Protein AF-A0A4V6Q2M0-F1 (afdb_monomer)

Structure (mmCIF, N/CA/C/O backbone):
data_AF-A0A4V6Q2M0-F1
#
_entry.id   AF-A0A4V6Q2M0-F1
#
loop_
_atom_site.group_PDB
_atom_site.id
_atom_site.type_symbol
_atom_site.label_atom_id
_atom_site.label_alt_id
_atom_site.label_comp_id
_atom_site.label_asym_id
_atom_site.label_entity_id
_atom_site.label_seq_id
_atom_site.pdbx_PDB_ins_code
_atom_site.Cartn_x
_atom_site.Cartn_y
_atom_site.Cartn_z
_atom_site.occupancy
_atom_site.B_iso_or_equiv
_atom_site.auth_seq_id
_atom_site.auth_comp_id
_atom_site.auth_asym_id
_atom_site.auth_atom_id
_atom_site.pdbx_PDB_model_num
ATOM 1 N N . MET A 1 1 ? 9.996 -5.279 21.452 1.00 54.59 1 MET A N 1
ATOM 2 C CA . MET A 1 1 ? 10.576 -6.097 20.364 1.00 54.59 1 MET A CA 1
ATOM 3 C C . MET A 1 1 ? 11.706 -6.939 20.946 1.00 54.59 1 MET A C 1
ATOM 5 O O . MET A 1 1 ? 12.521 -6.388 21.673 1.00 54.59 1 MET A O 1
ATOM 9 N N . THR A 1 2 ? 11.733 -8.253 20.722 1.00 61.12 2 THR A N 1
ATOM 10 C CA . THR A 1 2 ? 12.727 -9.162 21.331 1.00 61.12 2 THR A CA 1
ATOM 11 C C . THR A 1 2 ? 13.930 -9.328 20.394 1.00 61.12 2 THR A C 1
ATOM 13 O O . THR A 1 2 ? 13.763 -9.306 19.179 1.00 61.12 2 THR A O 1
ATOM 16 N N . VAL A 1 3 ? 15.143 -9.559 20.910 1.00 60.31 3 VAL A N 1
ATOM 17 C CA . VAL A 1 3 ? 16.360 -9.766 20.081 1.00 60.31 3 VAL A CA 1
ATOM 18 C C . VAL A 1 3 ? 16.161 -10.862 19.019 1.00 60.31 3 VAL A C 1
ATOM 20 O O . VAL A 1 3 ? 16.603 -10.730 17.878 1.00 60.31 3 VAL A O 1
ATOM 23 N N . HIS A 1 4 ? 15.394 -11.904 19.352 1.00 59.16 4 HIS A N 1
ATOM 24 C CA . HIS A 1 4 ? 15.029 -12.971 18.418 1.00 59.16 4 HIS A CA 1
ATOM 25 C C . HIS A 1 4 ? 14.172 -12.510 17.226 1.00 59.16 4 HIS A C 1
ATOM 27 O O . HIS A 1 4 ? 14.324 -13.061 16.135 1.00 59.16 4 HIS A O 1
ATOM 33 N N . SER A 1 5 ? 13.293 -11.512 17.387 1.00 69.94 5 SER A N 1
ATOM 34 C CA . SER A 1 5 ? 12.462 -11.021 16.277 1.00 69.94 5 SER A CA 1
ATOM 35 C C . SER A 1 5 ? 13.259 -10.133 15.317 1.00 69.94 5 SER A C 1
ATOM 37 O O . SER A 1 5 ? 13.035 -10.189 14.112 1.00 69.94 5 SER A O 1
ATOM 39 N N . LEU A 1 6 ? 14.237 -9.375 15.826 1.00 71.75 6 LEU A N 1
ATOM 40 C CA . LEU A 1 6 ? 15.161 -8.564 15.019 1.00 71.75 6 LEU A CA 1
ATOM 41 C C . LEU A 1 6 ? 16.082 -9.427 14.146 1.00 71.75 6 LEU A C 1
ATOM 43 O O . LEU A 1 6 ? 16.222 -9.176 12.948 1.00 71.75 6 LEU A O 1
ATOM 47 N N . ALA A 1 7 ? 16.661 -10.484 14.725 1.00 77.19 7 ALA A N 1
ATOM 48 C CA . ALA A 1 7 ? 17.525 -11.408 13.991 1.00 77.19 7 ALA A CA 1
ATOM 49 C C . ALA A 1 7 ? 16.770 -12.100 12.844 1.00 77.19 7 ALA A C 1
ATOM 51 O O . ALA A 1 7 ? 17.276 -12.181 11.725 1.00 77.19 7 ALA A O 1
ATOM 52 N N . ARG A 1 8 ? 15.523 -12.525 13.095 1.00 79.50 8 ARG A N 1
ATOM 53 C CA . ARG A 1 8 ? 14.664 -13.155 12.081 1.00 79.50 8 ARG A CA 1
ATOM 54 C C . ARG A 1 8 ? 14.339 -12.205 10.924 1.00 79.50 8 ARG A C 1
ATOM 56 O O . ARG A 1 8 ? 14.417 -12.607 9.764 1.00 79.50 8 ARG A O 1
ATOM 63 N N . ARG A 1 9 ? 14.012 -10.945 11.224 1.00 80.56 9 ARG A N 1
ATOM 64 C CA . ARG A 1 9 ? 13.734 -9.924 10.200 1.00 80.56 9 ARG A CA 1
ATOM 65 C C . ARG A 1 9 ? 14.967 -9.616 9.349 1.00 80.56 9 ARG A C 1
ATOM 67 O O . ARG A 1 9 ? 14.885 -9.651 8.126 1.00 80.56 9 ARG A O 1
ATOM 74 N N . SER A 1 10 ? 16.128 -9.437 9.978 1.00 83.38 10 SER A N 1
ATOM 75 C CA . SER A 1 10 ? 17.400 -9.231 9.265 1.00 83.38 10 SER A CA 1
ATOM 76 C C . SER A 1 10 ? 17.770 -10.422 8.368 1.00 83.38 10 SER A C 1
ATOM 78 O O . SER A 1 10 ? 18.192 -10.239 7.229 1.00 83.38 10 SER A O 1
ATOM 80 N N . GLN A 1 11 ? 17.570 -11.653 8.850 1.00 86.88 11 GLN A N 1
ATOM 81 C CA . GLN A 1 11 ? 17.802 -12.860 8.053 1.00 86.88 11 GLN A CA 1
ATOM 82 C C . GLN A 1 11 ? 16.859 -12.942 6.846 1.00 86.88 11 GLN A C 1
ATOM 84 O O . GLN A 1 11 ? 17.284 -13.364 5.774 1.00 86.88 11 GLN A O 1
ATOM 89 N N . THR A 1 12 ? 15.602 -12.522 7.009 1.00 86.88 12 THR A N 1
ATOM 90 C CA . THR A 1 12 ? 14.616 -12.481 5.920 1.00 86.88 12 THR A CA 1
ATOM 91 C C . THR A 1 12 ? 15.070 -11.524 4.822 1.00 86.88 12 THR A C 1
ATOM 93 O O . THR A 1 12 ? 15.145 -11.930 3.670 1.00 86.88 12 THR A O 1
ATOM 96 N N . VAL A 1 13 ? 15.491 -10.305 5.177 1.00 86.81 13 VAL A N 1
ATOM 97 C CA . VAL A 1 13 ? 16.035 -9.328 4.216 1.00 86.81 13 VAL A CA 1
ATOM 98 C C . VAL A 1 13 ? 17.180 -9.923 3.389 1.00 86.81 13 VAL A C 1
ATOM 100 O O . VAL A 1 13 ? 17.148 -9.871 2.163 1.00 86.81 13 VAL A O 1
ATOM 103 N N . LEU A 1 14 ? 18.158 -10.558 4.043 1.00 88.50 14 LEU A N 1
ATOM 104 C CA . LEU A 1 14 ? 19.299 -11.175 3.355 1.00 88.50 14 LEU A CA 1
ATOM 105 C C . LEU A 1 14 ? 18.894 -12.358 2.467 1.00 88.50 14 LEU A C 1
ATOM 107 O O . LEU A 1 14 ? 19.422 -12.508 1.368 1.00 88.50 14 LEU A O 1
ATOM 111 N N . ARG A 1 15 ? 17.962 -13.195 2.937 1.00 92.38 15 ARG A N 1
ATOM 112 C CA . ARG A 1 15 ? 17.460 -14.360 2.195 1.00 92.38 15 ARG A CA 1
ATOM 113 C C . ARG A 1 15 ? 16.783 -13.946 0.893 1.00 92.38 15 ARG A C 1
ATOM 115 O O . ARG A 1 15 ? 16.928 -14.645 -0.105 1.00 92.38 15 ARG A O 1
ATOM 122 N N . GLU A 1 16 ? 16.058 -12.832 0.907 1.00 92.69 16 GLU A N 1
ATOM 123 C CA . GLU A 1 16 ? 15.295 -12.377 -0.253 1.00 92.69 16 GLU A CA 1
ATOM 124 C C . GLU A 1 16 ? 16.114 -11.540 -1.243 1.00 92.69 16 GLU A C 1
ATOM 126 O O . GLU A 1 16 ? 15.636 -11.313 -2.349 1.00 92.69 16 GLU A O 1
ATOM 131 N N . LEU A 1 17 ? 17.355 -11.136 -0.926 1.00 89.75 17 LEU A N 1
ATOM 132 C CA . LEU A 1 17 ? 18.209 -10.324 -1.816 1.00 89.75 17 LEU A CA 1
ATOM 133 C C . LEU A 1 17 ? 18.253 -10.778 -3.292 1.00 89.75 17 LEU A C 1
ATOM 135 O O . LEU A 1 17 ? 18.260 -9.902 -4.159 1.00 89.75 17 LEU A O 1
ATOM 139 N N . PRO A 1 18 ? 18.233 -12.085 -3.634 1.00 93.50 18 PRO A N 1
ATOM 140 C CA . PRO A 1 18 ? 18.176 -12.528 -5.029 1.00 93.50 18 PRO A CA 1
ATOM 141 C C . PRO A 1 18 ? 16.964 -12.021 -5.827 1.00 93.50 18 PRO A C 1
ATOM 143 O O . PRO A 1 18 ? 17.014 -12.025 -7.054 1.00 93.50 18 PRO A O 1
ATOM 146 N N . TYR A 1 19 ? 15.889 -11.584 -5.161 1.00 91.25 19 TYR A N 1
ATOM 147 C CA . TYR A 1 19 ? 14.701 -11.024 -5.805 1.00 91.25 19 TYR A CA 1
ATOM 148 C C . TYR A 1 19 ? 14.794 -9.517 -6.066 1.00 91.25 19 TYR A C 1
ATOM 150 O O . TYR A 1 19 ? 13.985 -8.979 -6.818 1.00 91.25 19 TYR A O 1
ATOM 158 N N . PHE A 1 20 ? 15.780 -8.826 -5.489 1.00 88.25 20 PHE A N 1
ATOM 159 C CA . PHE A 1 20 ? 15.946 -7.379 -5.639 1.00 88.25 20 PHE A CA 1
ATOM 160 C C . PHE A 1 20 ? 16.026 -6.903 -7.107 1.00 88.25 20 PHE A C 1
ATOM 162 O O . PHE A 1 20 ? 15.389 -5.904 -7.438 1.00 88.25 20 PHE A O 1
ATOM 169 N N . PRO A 1 21 ? 16.704 -7.609 -8.038 1.00 87.81 21 PRO A N 1
ATOM 170 C CA . PRO A 1 21 ? 16.714 -7.211 -9.449 1.00 87.81 21 PRO A CA 1
ATOM 171 C C . PRO A 1 21 ? 15.331 -7.219 -10.120 1.00 87.81 21 PRO A C 1
ATOM 173 O O . PRO A 1 21 ? 15.148 -6.572 -11.148 1.00 87.81 21 PRO A O 1
ATOM 176 N N . TYR A 1 22 ? 14.349 -7.929 -9.557 1.00 89.81 22 TYR A N 1
ATOM 177 C CA . TYR A 1 22 ? 13.010 -8.050 -10.129 1.00 89.81 22 TYR A CA 1
ATOM 178 C C . TYR A 1 22 ? 12.071 -6.887 -9.789 1.00 89.81 22 TYR A C 1
ATOM 180 O O . TYR A 1 22 ? 10.931 -6.905 -10.237 1.00 89.81 22 TYR A O 1
ATOM 188 N N . LEU A 1 23 ? 12.512 -5.868 -9.041 1.00 87.50 23 LEU A N 1
ATOM 189 C CA . LEU A 1 23 ? 11.665 -4.729 -8.645 1.00 87.50 23 LEU A CA 1
ATOM 190 C C . LEU A 1 23 ? 11.064 -3.956 -9.835 1.00 87.50 23 LEU A C 1
ATOM 192 O O . LEU A 1 23 ? 9.951 -3.443 -9.741 1.00 87.50 23 LEU A O 1
ATOM 196 N N . ILE A 1 24 ? 11.780 -3.887 -10.957 1.00 85.44 24 ILE A N 1
ATOM 197 C CA . ILE A 1 24 ? 11.374 -3.138 -12.162 1.00 85.44 24 ILE A CA 1
ATOM 198 C C . ILE A 1 24 ? 11.232 -4.035 -13.399 1.00 85.44 24 ILE A C 1
ATOM 200 O O . ILE A 1 24 ? 11.229 -3.550 -14.528 1.00 85.44 24 ILE A O 1
ATOM 204 N N . ILE A 1 25 ? 11.184 -5.354 -13.196 1.00 88.25 25 ILE A N 1
ATOM 205 C CA . ILE A 1 25 ? 11.109 -6.340 -14.274 1.00 88.25 25 ILE A CA 1
ATOM 206 C C . ILE A 1 25 ? 9.787 -7.106 -14.143 1.00 88.25 25 ILE A C 1
ATOM 208 O O . ILE A 1 25 ? 9.507 -7.611 -13.056 1.00 88.25 25 ILE A O 1
ATOM 212 N N . PRO A 1 26 ? 9.020 -7.295 -15.232 1.00 92.56 26 PRO A N 1
ATOM 213 C CA . PRO A 1 26 ? 9.216 -6.694 -16.555 1.00 92.56 26 PRO A CA 1
ATOM 214 C C . PRO A 1 26 ? 8.889 -5.191 -16.545 1.00 92.56 26 PRO A C 1
ATOM 216 O O . PRO A 1 26 ? 7.970 -4.788 -15.852 1.00 92.56 26 PRO A O 1
ATOM 219 N N . PRO A 1 27 ? 9.556 -4.354 -17.354 1.00 86.50 27 PRO A N 1
ATOM 220 C CA . PRO A 1 27 ? 9.383 -2.901 -17.280 1.00 86.50 27 PRO A CA 1
ATOM 221 C C . PRO A 1 27 ? 7.969 -2.419 -17.639 1.00 86.50 27 PRO A C 1
ATOM 223 O O . PRO A 1 27 ? 7.594 -1.318 -17.256 1.00 86.50 27 PRO A O 1
ATOM 226 N N . ASN A 1 28 ? 7.182 -3.212 -18.379 1.00 90.38 28 ASN A N 1
ATOM 227 C CA . ASN A 1 28 ? 5.768 -2.937 -18.659 1.00 90.38 28 ASN A CA 1
ATOM 228 C C . ASN A 1 28 ? 5.497 -1.480 -19.088 1.00 90.38 28 ASN A C 1
ATOM 230 O O . ASN A 1 28 ? 4.574 -0.837 -18.601 1.00 90.38 28 ASN A O 1
ATOM 234 N N . VAL A 1 29 ? 6.309 -0.928 -19.992 1.00 88.69 29 VAL A N 1
ATOM 235 C CA . VAL A 1 29 ? 6.202 0.485 -20.411 1.00 88.69 29 VAL A CA 1
ATOM 236 C C . VAL A 1 29 ? 4.895 0.795 -21.146 1.00 88.69 29 VAL A C 1
ATOM 238 O O . VAL A 1 29 ? 4.407 1.920 -21.075 1.00 88.69 29 VAL A O 1
ATOM 241 N N . ASP A 1 30 ? 4.317 -0.210 -21.806 1.00 89.06 30 ASP A N 1
ATOM 242 C CA . ASP A 1 30 ? 3.127 -0.067 -22.650 1.00 89.06 30 ASP A CA 1
ATOM 243 C C . ASP A 1 30 ? 1.810 -0.304 -21.896 1.00 89.06 30 ASP A C 1
ATOM 245 O O . ASP A 1 30 ? 0.734 -0.156 -22.479 1.00 89.06 30 ASP A O 1
ATOM 249 N N . VAL A 1 31 ? 1.856 -0.687 -20.611 1.00 89.44 31 VAL A N 1
ATOM 250 C CA . VAL A 1 31 ? 0.614 -0.873 -19.847 1.00 89.44 31 VAL A CA 1
ATOM 251 C C . VAL A 1 31 ? 0.010 0.483 -19.457 1.00 89.44 31 VAL A C 1
ATOM 253 O O . VAL A 1 31 ? 0.750 1.444 -19.211 1.00 89.44 31 VAL A O 1
ATOM 256 N N . PRO A 1 32 ? -1.331 0.586 -19.370 1.00 89.94 32 PRO A N 1
ATOM 257 C CA . PRO A 1 32 ? -1.992 1.824 -18.976 1.00 89.94 32 PRO A CA 1
ATOM 258 C C . PRO A 1 32 ? -1.459 2.370 -17.647 1.00 89.94 32 PRO A C 1
ATOM 260 O O . PRO A 1 32 ? -1.309 1.622 -16.681 1.00 89.94 32 PRO A O 1
ATOM 263 N N . TRP A 1 33 ? -1.181 3.675 -17.604 1.00 91.00 33 TRP A N 1
ATOM 264 C CA . TRP A 1 33 ? -0.643 4.383 -16.434 1.00 91.00 33 TRP A CA 1
ATOM 265 C C . TRP A 1 33 ? 0.702 3.865 -15.897 1.00 91.00 33 TRP A C 1
ATOM 267 O O . TRP A 1 33 ? 1.085 4.243 -14.793 1.00 91.00 33 TRP A O 1
ATOM 277 N N . SER A 1 34 ? 1.443 3.043 -16.647 1.00 92.38 34 SER A N 1
ATOM 278 C CA . SER A 1 34 ? 2.787 2.594 -16.262 1.00 92.38 34 SER A CA 1
ATOM 279 C C . SER A 1 34 ? 3.691 3.752 -15.831 1.00 92.38 34 SER A C 1
ATOM 281 O O . SER A 1 34 ? 3.875 4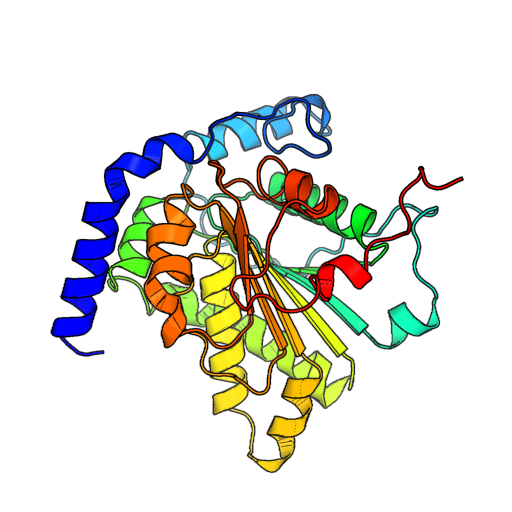.713 -16.582 1.00 92.38 34 SER A O 1
ATOM 283 N N . GLU A 1 35 ? 4.320 3.627 -14.662 1.00 90.06 35 GLU A N 1
ATOM 284 C CA . GLU A 1 35 ? 5.315 4.585 -14.165 1.00 90.06 35 GLU A CA 1
ATOM 285 C C . GLU A 1 35 ? 6.598 4.609 -15.016 1.00 90.06 35 GLU A C 1
ATOM 287 O O . GLU A 1 35 ? 7.408 5.525 -14.919 1.00 90.06 35 GLU A O 1
ATOM 292 N N . LEU A 1 36 ? 6.797 3.609 -15.878 1.00 88.69 36 LEU A N 1
ATOM 293 C CA . LEU A 1 36 ? 7.909 3.563 -16.831 1.00 88.69 36 LEU A CA 1
ATOM 294 C C . LEU A 1 36 ? 7.481 4.000 -18.243 1.00 88.69 36 LEU A C 1
ATOM 296 O O . LEU A 1 36 ? 8.317 4.151 -19.135 1.00 88.69 36 LEU A O 1
ATOM 300 N N . GLY A 1 37 ? 6.182 4.229 -18.454 1.00 88.25 37 GLY A N 1
ATOM 301 C CA . GLY A 1 37 ? 5.617 4.672 -19.721 1.00 88.25 37 GLY A CA 1
ATOM 302 C C . GLY A 1 37 ? 5.766 6.178 -19.905 1.00 88.25 37 GLY A C 1
ATOM 303 O O . GLY A 1 37 ? 5.024 6.963 -19.321 1.00 88.25 37 GLY A O 1
ATOM 304 N N . TYR A 1 38 ? 6.683 6.597 -20.779 1.00 85.94 38 TYR A N 1
ATOM 305 C CA . TYR A 1 38 ? 6.936 8.014 -21.077 1.00 85.94 38 TYR A CA 1
ATOM 306 C C . TYR A 1 38 ? 5.661 8.807 -21.424 1.00 85.94 38 TYR A C 1
ATOM 308 O O . TYR A 1 38 ? 5.504 9.950 -21.001 1.00 85.94 38 TYR A O 1
ATOM 316 N N . GLY A 1 39 ? 4.734 8.188 -22.165 1.00 86.81 39 GLY A N 1
ATOM 317 C CA . GLY A 1 39 ? 3.478 8.813 -22.595 1.00 86.81 39 GLY A CA 1
ATOM 318 C C . GLY A 1 39 ? 2.479 9.105 -21.470 1.00 86.81 39 GLY A C 1
ATOM 319 O O . GLY A 1 39 ? 1.503 9.809 -21.712 1.00 86.81 39 GLY A O 1
ATOM 320 N N . ASN A 1 40 ? 2.718 8.603 -20.256 1.00 88.81 40 ASN A N 1
ATOM 321 C CA . ASN A 1 40 ? 1.844 8.820 -19.101 1.00 88.81 40 ASN A CA 1
ATOM 322 C C . ASN A 1 40 ? 2.163 10.116 -18.335 1.00 88.81 40 ASN A C 1
ATOM 324 O O . ASN A 1 40 ? 1.439 10.484 -17.413 1.00 88.81 40 ASN A O 1
ATOM 328 N N . TYR A 1 41 ? 3.229 10.823 -18.717 1.00 86.75 41 TYR A N 1
ATOM 329 C CA . TYR A 1 41 ? 3.661 12.072 -18.092 1.00 86.75 41 TYR A CA 1
ATOM 330 C C . TYR A 1 41 ? 3.325 13.280 -18.965 1.00 86.75 41 TYR A C 1
ATOM 332 O O . TYR A 1 41 ? 3.327 13.195 -20.194 1.00 86.75 41 TYR A O 1
ATOM 340 N N . LYS A 1 42 ? 3.082 14.444 -18.347 1.00 84.88 42 LYS A N 1
ATOM 341 C CA . LYS A 1 42 ? 2.727 15.659 -19.103 1.00 84.88 42 LYS A CA 1
ATOM 342 C C . LYS A 1 42 ? 3.927 16.236 -19.839 1.00 84.88 42 LYS A C 1
ATOM 344 O O . LYS A 1 42 ? 3.766 16.883 -20.871 1.00 84.88 42 LYS A O 1
ATOM 349 N N . THR A 1 43 ? 5.129 16.045 -19.294 1.00 86.19 43 THR A N 1
ATOM 350 C CA . THR A 1 43 ? 6.366 16.587 -19.862 1.00 86.19 43 THR A CA 1
ATOM 351 C C . THR A 1 43 ? 7.501 15.566 -19.863 1.00 86.19 43 THR A C 1
ATOM 353 O O . THR A 1 43 ? 7.580 14.686 -19.008 1.00 86.19 43 THR A O 1
ATOM 356 N N . THR A 1 44 ? 8.456 15.741 -20.782 1.00 82.50 44 THR A N 1
ATOM 357 C CA . THR A 1 44 ? 9.698 14.948 -20.836 1.00 82.50 44 THR A CA 1
ATOM 358 C C . THR A 1 44 ? 10.481 15.012 -19.528 1.00 82.50 44 THR A C 1
ATOM 360 O O . THR A 1 44 ? 11.098 14.032 -19.121 1.00 82.50 44 THR A O 1
ATOM 363 N N . ARG A 1 45 ? 10.458 16.173 -18.861 1.00 82.88 45 ARG A N 1
ATOM 364 C CA . ARG A 1 45 ? 11.143 16.386 -17.585 1.00 82.88 45 ARG A CA 1
ATOM 365 C C . ARG A 1 45 ? 10.521 15.535 -16.484 1.00 82.88 45 ARG A C 1
ATOM 367 O O . ARG A 1 45 ? 11.258 14.877 -15.768 1.00 82.88 45 ARG A O 1
ATOM 374 N N . GLU A 1 46 ? 9.194 15.525 -16.387 1.00 81.38 46 GLU A N 1
ATOM 375 C CA . GLU A 1 46 ? 8.461 14.681 -15.437 1.00 81.38 46 GLU A CA 1
ATOM 376 C C . GLU A 1 46 ? 8.777 13.194 -15.636 1.00 81.38 46 GLU A C 1
ATOM 378 O O . GLU A 1 46 ? 9.104 12.514 -14.666 1.00 81.38 46 GLU A O 1
ATOM 383 N N . ALA A 1 47 ? 8.768 12.719 -16.886 1.00 79.88 47 ALA A N 1
ATOM 384 C CA . ALA A 1 47 ? 9.113 11.336 -17.209 1.00 79.88 47 ALA A CA 1
ATOM 385 C C . ALA A 1 47 ? 10.566 10.994 -16.842 1.00 79.88 47 ALA A C 1
ATOM 387 O O . ALA A 1 47 ? 10.834 9.947 -16.257 1.00 79.88 47 ALA A O 1
ATOM 388 N N . LEU A 1 48 ? 11.514 11.886 -17.153 1.00 79.31 48 LEU A N 1
ATOM 389 C CA . LEU A 1 48 ? 12.922 11.677 -16.823 1.00 79.31 48 LEU A CA 1
ATOM 390 C C . LEU A 1 48 ? 13.150 11.680 -15.309 1.00 79.31 48 LEU A C 1
ATOM 392 O O . LEU A 1 48 ? 13.919 10.861 -14.814 1.00 79.31 48 LEU A O 1
ATOM 396 N N . THR A 1 49 ? 12.485 12.569 -14.570 1.00 75.94 49 THR A N 1
ATOM 397 C CA . THR A 1 49 ? 12.559 12.607 -13.107 1.00 75.94 49 THR A CA 1
ATOM 398 C C . THR A 1 49 ? 11.992 11.324 -12.499 1.00 75.94 49 THR A C 1
ATOM 400 O O . THR A 1 49 ? 12.667 10.714 -11.678 1.00 75.94 49 THR A O 1
ATOM 403 N N . ALA A 1 50 ? 10.824 10.858 -12.953 1.00 74.50 50 ALA A N 1
ATOM 404 C CA . ALA A 1 50 ? 10.240 9.597 -12.495 1.00 74.50 50 ALA A CA 1
ATOM 405 C C . ALA A 1 50 ? 11.149 8.387 -12.776 1.00 74.50 50 ALA A C 1
ATOM 407 O O . ALA A 1 50 ? 11.398 7.582 -11.882 1.00 74.50 50 ALA A O 1
ATOM 408 N N . LEU A 1 51 ? 11.711 8.294 -13.987 1.00 72.94 51 LEU A N 1
ATOM 409 C CA . LEU A 1 51 ? 12.650 7.229 -14.349 1.00 72.94 51 LEU A CA 1
ATOM 410 C C . LEU A 1 51 ? 13.937 7.291 -13.516 1.00 72.94 51 LEU A C 1
ATOM 412 O O . LEU A 1 51 ? 14.440 6.261 -13.071 1.00 72.94 51 LEU A O 1
ATOM 416 N N . THR A 1 52 ? 14.473 8.496 -13.311 1.00 69.81 52 THR A N 1
ATOM 417 C CA . THR A 1 52 ? 15.689 8.689 -12.515 1.00 69.81 52 THR A CA 1
ATOM 418 C C . THR A 1 52 ? 15.445 8.266 -11.077 1.00 69.81 52 THR A C 1
ATOM 420 O O . THR A 1 52 ? 16.253 7.519 -10.556 1.00 69.81 52 THR A O 1
ATOM 423 N N . GLU A 1 53 ? 14.331 8.649 -10.455 1.00 66.56 53 GLU A N 1
ATOM 424 C CA . GLU A 1 53 ? 14.015 8.252 -9.076 1.00 66.56 53 GLU A CA 1
ATOM 425 C C . GLU A 1 53 ? 13.703 6.758 -8.928 1.00 66.56 53 GLU A C 1
ATOM 427 O O . GLU A 1 53 ? 14.051 6.164 -7.908 1.00 66.56 53 GLU A O 1
ATOM 432 N N . ALA A 1 54 ? 13.110 6.130 -9.948 1.00 65.38 54 ALA A N 1
ATOM 433 C CA . ALA A 1 54 ? 12.885 4.686 -9.962 1.00 65.38 54 ALA A CA 1
ATOM 434 C C . ALA A 1 54 ? 14.200 3.881 -10.002 1.00 65.38 54 ALA A C 1
ATOM 436 O O . ALA A 1 54 ? 14.256 2.768 -9.481 1.00 65.38 54 ALA A O 1
ATOM 437 N N . LEU A 1 55 ? 15.254 4.429 -10.623 1.00 63.81 55 LEU A N 1
ATOM 438 C CA . LEU A 1 55 ? 16.555 3.768 -10.804 1.00 63.81 55 LEU A CA 1
ATOM 439 C C . LEU A 1 55 ? 17.623 4.215 -9.793 1.00 63.81 55 LEU A C 1
ATOM 441 O O . LEU A 1 55 ? 18.492 3.433 -9.415 1.00 63.81 55 LEU A O 1
ATOM 445 N N . LEU A 1 56 ? 17.583 5.482 -9.397 1.00 61.09 56 LEU A N 1
ATOM 446 C CA . LEU A 1 56 ? 18.551 6.189 -8.569 1.00 61.09 56 LEU A CA 1
ATOM 447 C C . LEU A 1 56 ? 17.772 7.078 -7.601 1.00 61.09 56 LEU A C 1
ATOM 449 O O . LEU A 1 56 ? 17.463 8.227 -7.923 1.00 61.09 56 LEU A O 1
ATOM 453 N N . PRO A 1 57 ? 17.436 6.568 -6.415 1.00 52.69 57 PRO A N 1
ATOM 454 C CA . PRO A 1 57 ? 16.675 7.358 -5.479 1.00 52.69 57 PRO A CA 1
ATOM 455 C C . PRO A 1 57 ? 17.491 8.555 -4.993 1.00 52.69 57 PRO A C 1
ATOM 457 O O . PRO A 1 57 ? 18.509 8.406 -4.316 1.00 52.69 57 PRO A O 1
ATOM 460 N N . VAL A 1 58 ? 17.054 9.750 -5.377 1.00 50.56 58 VAL A N 1
ATOM 461 C CA . VAL A 1 58 ? 17.682 11.007 -4.976 1.00 50.56 58 VAL A CA 1
ATOM 462 C C . VAL A 1 58 ? 17.022 11.501 -3.693 1.00 50.56 58 VAL A C 1
ATOM 464 O O . VAL A 1 58 ? 15.800 11.499 -3.560 1.00 50.56 58 VAL A O 1
ATOM 467 N N . TYR A 1 59 ? 17.853 11.936 -2.750 1.00 50.97 59 TYR A N 1
ATOM 468 C CA . TYR A 1 59 ? 17.433 12.535 -1.490 1.00 50.97 59 TYR A CA 1
ATOM 469 C C . TYR A 1 59 ? 16.581 13.793 -1.720 1.00 50.97 59 TYR A C 1
ATOM 471 O O . TYR A 1 59 ? 17.037 14.752 -2.350 1.00 50.97 59 TYR A O 1
ATOM 479 N N . HIS A 1 60 ? 15.379 13.816 -1.144 1.00 52.06 60 HIS A N 1
ATOM 480 C CA . HIS A 1 60 ? 14.536 15.003 -1.068 1.00 52.06 60 HIS A CA 1
ATOM 481 C C . HIS A 1 60 ? 14.113 15.232 0.388 1.00 52.06 60 HIS A C 1
ATOM 483 O O . HIS A 1 60 ? 13.328 14.443 0.909 1.00 52.06 60 HIS A O 1
ATOM 489 N N . PRO A 1 61 ? 14.604 16.298 1.051 1.00 44.47 61 PRO A N 1
ATOM 490 C CA . PRO A 1 61 ? 14.244 16.567 2.434 1.00 44.47 61 PRO A CA 1
ATOM 491 C C . PRO A 1 61 ? 12.745 16.848 2.560 1.00 44.47 61 PRO A C 1
ATOM 493 O O . PRO A 1 61 ? 12.143 17.499 1.702 1.00 44.47 61 PRO A O 1
ATOM 496 N N . PHE A 1 62 ? 12.170 16.389 3.671 1.00 41.66 62 PHE A N 1
ATOM 497 C CA . PHE A 1 62 ? 10.778 16.613 4.045 1.00 41.66 62 PHE A CA 1
ATOM 498 C C . PHE A 1 62 ? 10.382 18.094 3.922 1.00 41.66 62 PHE A C 1
ATOM 500 O O . PHE A 1 62 ? 10.899 18.952 4.642 1.00 41.66 62 PHE A O 1
ATOM 507 N N . ALA A 1 63 ? 9.413 18.384 3.055 1.00 45.66 63 ALA A N 1
ATOM 508 C CA . ALA A 1 63 ? 8.657 19.627 3.088 1.00 45.66 63 ALA A CA 1
ATOM 509 C C . ALA A 1 63 ? 7.232 19.280 3.542 1.00 45.66 63 ALA A C 1
ATOM 511 O O . ALA A 1 63 ? 6.566 18.504 2.854 1.00 45.66 63 ALA A O 1
ATOM 512 N N . PRO A 1 64 ? 6.744 19.799 4.684 1.00 42.91 64 PRO A N 1
ATOM 513 C CA . PRO A 1 64 ? 5.355 19.594 5.067 1.00 42.91 64 PRO A CA 1
ATOM 514 C C . PRO A 1 64 ? 4.467 20.127 3.946 1.00 42.91 64 PRO A C 1
ATOM 516 O O . PRO A 1 64 ? 4.515 21.316 3.632 1.00 42.91 64 PRO A O 1
ATOM 519 N N . VAL A 1 65 ? 3.675 19.250 3.329 1.00 48.62 65 VAL A N 1
ATOM 520 C CA . VAL A 1 65 ? 2.685 19.672 2.341 1.00 48.62 65 VAL A CA 1
ATOM 521 C C . VAL A 1 65 ? 1.500 20.234 3.132 1.00 48.62 65 VAL A C 1
ATOM 523 O O . VAL A 1 65 ? 0.838 19.476 3.842 1.00 48.62 65 VAL A O 1
ATOM 526 N N . PRO A 1 66 ? 1.218 21.549 3.074 1.00 52.53 66 PRO A N 1
ATOM 527 C CA . PRO A 1 66 ? 0.165 22.157 3.890 1.00 52.53 66 PRO A CA 1
ATOM 528 C C . PRO A 1 66 ? -1.241 21.659 3.518 1.00 52.53 66 PRO A C 1
ATOM 530 O O . PRO A 1 66 ? -2.179 21.824 4.300 1.00 52.53 66 PRO A O 1
ATOM 533 N N . HIS A 1 67 ? -1.399 21.039 2.342 1.00 66.25 67 HIS A N 1
ATOM 534 C CA . HIS A 1 67 ? -2.669 20.530 1.831 1.00 66.25 67 HIS A CA 1
ATOM 535 C C . HIS A 1 67 ? -2.499 19.139 1.218 1.00 66.25 67 HIS A C 1
ATOM 537 O O . HIS A 1 67 ? -1.597 18.922 0.418 1.00 66.25 67 HIS A O 1
ATOM 543 N N . ILE A 1 68 ? -3.400 18.218 1.562 1.00 77.62 68 ILE A N 1
ATOM 544 C CA . ILE A 1 68 ? -3.465 16.873 0.976 1.00 77.62 68 ILE A CA 1
ATOM 545 C C . ILE A 1 68 ? -3.946 17.005 -0.482 1.00 77.62 68 ILE A C 1
ATOM 547 O O . ILE A 1 68 ? -5.063 17.493 -0.686 1.00 77.62 68 ILE A O 1
ATOM 551 N N . PRO A 1 69 ? -3.153 16.603 -1.496 1.00 83.62 69 PRO A N 1
ATOM 552 C CA . PRO A 1 69 ? -3.591 16.642 -2.888 1.00 83.62 69 PRO A CA 1
ATOM 553 C C . PRO A 1 69 ? -4.799 15.735 -3.135 1.00 83.62 69 PRO A C 1
ATOM 555 O O . PRO A 1 69 ? -4.986 14.723 -2.466 1.00 83.62 69 PRO A O 1
ATOM 558 N N . ILE A 1 70 ? -5.616 16.073 -4.130 1.00 86.56 70 ILE A N 1
ATOM 559 C CA . ILE A 1 70 ? -6.813 15.306 -4.490 1.00 86.56 70 ILE A CA 1
ATOM 560 C C . ILE A 1 70 ? -6.820 15.083 -5.999 1.00 86.56 70 ILE A C 1
ATOM 562 O O . ILE A 1 70 ? -6.623 16.022 -6.772 1.00 86.56 70 ILE A O 1
ATOM 566 N N . VAL A 1 71 ? -7.095 13.849 -6.415 1.00 89.00 71 VAL A N 1
ATOM 567 C CA . VAL A 1 71 ? -7.332 13.484 -7.812 1.00 89.00 71 VAL A CA 1
ATOM 568 C C . VAL A 1 71 ? -8.798 13.118 -8.024 1.00 89.00 71 VAL A C 1
ATOM 570 O O . VAL A 1 71 ? -9.407 12.402 -7.228 1.00 89.00 71 VAL A O 1
ATOM 573 N N . MET A 1 72 ? -9.363 13.636 -9.115 1.00 89.06 72 MET A N 1
ATOM 574 C CA . MET A 1 72 ? -10.749 13.409 -9.518 1.00 89.06 72 MET A CA 1
ATOM 575 C C . MET A 1 72 ? -10.814 12.358 -10.633 1.00 89.06 72 MET A C 1
ATOM 577 O O . MET A 1 72 ? -9.943 12.357 -11.506 1.00 89.06 72 MET A O 1
ATOM 581 N N . PRO A 1 73 ? -11.850 11.503 -10.653 1.00 88.12 73 PRO A N 1
ATOM 582 C CA . PRO A 1 73 ? -12.064 10.575 -11.752 1.00 88.12 73 PRO A CA 1
ATOM 583 C C . PRO A 1 73 ? -12.506 11.326 -13.025 1.00 88.12 73 PRO A C 1
ATOM 585 O O . PRO A 1 73 ? -13.095 12.410 -12.926 1.00 88.12 73 PRO A O 1
ATOM 588 N N . PRO A 1 74 ? -12.281 10.753 -14.221 1.00 82.19 74 PRO A N 1
ATOM 589 C CA . PRO A 1 74 ? -12.903 11.217 -15.459 1.00 82.19 74 PRO A CA 1
ATOM 590 C C . PRO A 1 74 ? -14.427 11.330 -15.332 1.00 82.19 74 PRO A C 1
ATOM 592 O O . PRO A 1 74 ? -15.057 10.502 -14.681 1.00 82.19 74 PRO A O 1
ATOM 595 N N . ALA A 1 75 ? -15.040 12.308 -16.010 1.00 79.44 75 ALA A N 1
ATOM 596 C CA . ALA A 1 75 ? -16.488 12.555 -15.932 1.00 79.44 75 ALA A CA 1
ATOM 597 C C . ALA A 1 75 ? -17.352 11.335 -16.321 1.00 79.44 75 ALA A C 1
ATOM 599 O O . ALA A 1 75 ? -18.472 11.192 -15.836 1.00 79.44 75 ALA A O 1
ATOM 600 N N . SER A 1 76 ? -16.831 10.449 -17.170 1.00 74.69 76 SER A N 1
ATOM 601 C CA . SER A 1 76 ? -17.506 9.235 -17.638 1.00 74.69 76 SER A CA 1
ATOM 602 C C . SER A 1 76 ? -17.457 8.058 -16.657 1.00 74.69 76 SER A C 1
ATOM 604 O O . SER A 1 76 ? -18.269 7.151 -16.791 1.00 74.69 76 SER A O 1
ATOM 606 N N . SER A 1 77 ? -16.552 8.055 -15.673 1.00 75.31 77 SER A N 1
ATOM 607 C CA . SER A 1 77 ? -16.395 6.964 -14.694 1.00 75.31 77 SER A CA 1
ATOM 608 C C . SER A 1 77 ? -16.909 7.342 -13.301 1.00 75.31 77 SER A C 1
ATOM 610 O O . SER A 1 77 ? -16.603 6.707 -12.303 1.00 75.31 77 SER A O 1
ATOM 612 N N . VAL A 1 78 ? -17.715 8.395 -13.204 1.00 80.94 78 VAL A N 1
ATOM 613 C CA . VAL A 1 78 ? -18.152 8.993 -11.940 1.00 80.94 78 VAL A CA 1
ATOM 614 C C . VAL A 1 78 ? -19.137 8.077 -11.201 1.00 80.94 78 VAL A C 1
ATOM 616 O O . VAL A 1 78 ? -20.236 7.812 -11.679 1.00 80.94 78 VAL A O 1
ATOM 619 N N . ALA A 1 79 ? -18.788 7.663 -9.977 1.00 79.00 79 ALA A N 1
ATOM 620 C CA . ALA A 1 79 ? -19.691 6.908 -9.102 1.00 79.00 79 ALA A CA 1
ATOM 621 C C . ALA A 1 79 ? -21.022 7.647 -8.823 1.00 79.00 79 ALA A C 1
ATOM 623 O O . ALA A 1 79 ? -21.096 8.871 -8.970 1.00 79.00 79 ALA A O 1
ATOM 624 N N . PRO A 1 80 ? -22.075 6.975 -8.328 1.00 78.81 80 PRO A N 1
ATOM 625 C CA . PRO A 1 80 ? -23.274 7.671 -7.866 1.00 78.81 80 PRO A CA 1
ATOM 626 C C . PRO A 1 80 ? -22.961 8.667 -6.737 1.00 78.81 80 PRO A C 1
ATOM 628 O O . PRO A 1 80 ? -22.112 8.412 -5.876 1.00 78.81 80 PRO A O 1
ATOM 631 N N . GLU A 1 81 ? -23.669 9.800 -6.707 1.00 75.31 81 GLU A N 1
ATOM 632 C CA . GLU A 1 81 ? -23.424 10.879 -5.736 1.00 75.31 81 GLU A CA 1
ATOM 633 C C . GLU A 1 81 ? -23.617 10.433 -4.280 1.00 75.31 81 GLU A C 1
ATOM 635 O O . GLU A 1 81 ? -22.860 10.856 -3.408 1.00 75.31 81 GLU A O 1
ATOM 640 N N . ARG A 1 82 ? -24.581 9.541 -4.017 1.00 72.25 82 ARG A N 1
ATOM 641 C CA . ARG A 1 82 ? -24.823 8.998 -2.672 1.00 72.25 82 ARG A CA 1
ATOM 642 C C . ARG A 1 82 ? -23.579 8.300 -2.121 1.00 72.25 82 ARG A C 1
ATOM 644 O O . ARG A 1 82 ? -23.116 8.656 -1.044 1.00 72.25 82 ARG A O 1
ATOM 651 N N . THR A 1 83 ? -22.985 7.404 -2.909 1.00 73.88 83 THR A N 1
ATOM 652 C CA . THR A 1 83 ? -21.730 6.710 -2.575 1.00 73.88 83 THR A CA 1
ATOM 653 C C . THR A 1 83 ? -20.617 7.702 -2.252 1.00 73.88 83 THR A C 1
ATOM 655 O O . THR A 1 83 ? -20.006 7.601 -1.198 1.00 73.88 83 THR A O 1
ATOM 658 N N . ARG A 1 84 ? -20.423 8.744 -3.075 1.00 72.00 84 ARG A N 1
ATOM 659 C CA . ARG A 1 84 ? -19.420 9.799 -2.814 1.00 72.00 84 ARG A CA 1
ATOM 660 C C . ARG A 1 84 ? -19.605 10.534 -1.486 1.00 72.00 84 ARG A C 1
ATOM 662 O O . ARG A 1 84 ? -18.638 11.061 -0.944 1.00 72.00 84 ARG A O 1
ATOM 669 N N . ARG A 1 85 ? -20.839 10.662 -0.996 1.00 77.38 85 ARG A N 1
ATOM 670 C CA . ARG A 1 85 ? -21.117 11.367 0.263 1.00 77.38 85 ARG A CA 1
ATOM 671 C C . ARG A 1 85 ? -20.870 10.480 1.484 1.00 77.38 85 ARG A C 1
ATOM 673 O O . ARG A 1 85 ? -20.560 11.021 2.544 1.00 77.38 85 ARG A O 1
ATOM 680 N N . GLU A 1 86 ? -20.981 9.164 1.324 1.00 87.25 86 GLU A N 1
ATOM 681 C CA . GLU A 1 86 ? -20.925 8.172 2.406 1.00 87.25 86 GLU A CA 1
ATOM 682 C C . GLU A 1 86 ? -19.525 7.574 2.629 1.00 87.25 86 GLU A C 1
ATOM 684 O O . GLU A 1 86 ? -19.242 7.103 3.732 1.00 87.25 86 GLU A O 1
ATOM 689 N N . GLU A 1 87 ? -18.628 7.637 1.638 1.00 92.88 87 GLU A N 1
ATOM 690 C CA . GLU A 1 87 ? -17.260 7.111 1.748 1.00 92.88 87 GLU A CA 1
ATOM 691 C C . GLU A 1 87 ? -16.177 8.104 1.294 1.00 92.88 87 GLU A C 1
ATOM 693 O O . GLU A 1 87 ? -16.398 8.945 0.422 1.00 92.88 87 GLU A O 1
ATOM 698 N N . VAL A 1 88 ? -14.987 7.997 1.888 1.00 95.81 88 VAL A N 1
ATOM 699 C CA . VAL A 1 88 ? -13.795 8.791 1.557 1.00 95.81 88 VAL A CA 1
ATOM 700 C C . VAL A 1 88 ? -12.650 7.851 1.205 1.00 95.81 88 VAL A C 1
ATOM 702 O O . VAL A 1 88 ? -12.378 6.900 1.937 1.00 95.81 88 VAL A O 1
ATOM 705 N N . TRP A 1 89 ? -11.971 8.133 0.095 1.00 97.50 89 TRP A N 1
ATOM 706 C CA . TRP A 1 89 ? -10.881 7.307 -0.411 1.00 97.50 89 TRP A CA 1
ATOM 707 C C . TRP A 1 89 ? -9.538 8.017 -0.270 1.00 97.50 89 TRP A C 1
ATOM 709 O O . TRP A 1 89 ? -9.404 9.196 -0.614 1.00 97.50 89 TRP A O 1
ATOM 719 N N . PHE A 1 90 ? -8.541 7.272 0.191 1.00 97.44 90 PHE A N 1
ATOM 720 C CA . PHE A 1 90 ? -7.165 7.723 0.327 1.00 97.44 90 PHE A CA 1
ATOM 721 C C . PHE A 1 90 ? -6.214 6.789 -0.416 1.00 97.44 90 PHE A C 1
ATOM 723 O O . PHE A 1 90 ? -6.407 5.574 -0.411 1.00 97.44 90 PHE A O 1
ATOM 730 N N . PHE A 1 91 ? -5.161 7.355 -0.999 1.00 97.19 91 PHE A N 1
ATOM 731 C CA . PHE A 1 91 ? -4.013 6.603 -1.495 1.00 97.19 91 PHE A CA 1
ATOM 732 C C . PHE A 1 91 ? -2.736 7.069 -0.799 1.00 97.19 91 PHE A C 1
ATOM 734 O O . PHE A 1 91 ? -2.442 8.260 -0.795 1.00 97.19 91 PHE A O 1
ATOM 741 N N . LEU A 1 92 ? -1.991 6.128 -0.224 1.00 94.06 92 LEU A N 1
ATOM 742 C CA . LEU A 1 92 ? -0.733 6.347 0.480 1.00 94.06 92 LEU A CA 1
ATOM 743 C C . LEU A 1 92 ? 0.408 5.652 -0.274 1.00 94.06 92 LEU A C 1
ATOM 745 O O . LEU A 1 92 ? 0.466 4.422 -0.343 1.00 94.06 92 LEU A O 1
ATOM 749 N N . ASN A 1 93 ? 1.314 6.439 -0.851 1.00 89.31 93 ASN A N 1
ATOM 750 C CA . ASN A 1 93 ? 2.410 5.918 -1.669 1.00 89.31 93 ASN A CA 1
ATOM 751 C C . ASN A 1 93 ? 3.540 5.269 -0.857 1.00 89.31 93 ASN A C 1
ATOM 753 O O . ASN A 1 93 ? 3.695 5.484 0.348 1.00 89.31 93 ASN A O 1
ATOM 757 N N . GLY A 1 94 ? 4.376 4.518 -1.575 1.00 82.25 94 GLY A N 1
ATOM 758 C CA . GLY A 1 94 ? 5.666 4.030 -1.107 1.00 82.25 94 GLY A CA 1
ATOM 759 C C . GLY A 1 94 ? 6.773 5.082 -1.131 1.00 82.25 94 GLY A C 1
ATOM 760 O O . GLY A 1 94 ? 6.569 6.231 -1.524 1.00 82.25 94 GLY A O 1
ATOM 761 N N . ILE A 1 95 ? 7.971 4.662 -0.730 1.00 70.25 95 ILE A N 1
ATOM 762 C CA . ILE A 1 95 ? 9.191 5.466 -0.873 1.00 70.25 95 ILE A CA 1
ATOM 763 C C . ILE A 1 95 ? 9.549 5.711 -2.347 1.00 70.25 95 ILE A C 1
ATOM 765 O O . ILE A 1 95 ? 8.990 5.073 -3.238 1.00 70.25 95 ILE A O 1
ATOM 769 N N . CYS A 1 96 ? 10.470 6.645 -2.608 1.00 59.50 96 CYS A N 1
ATOM 770 C CA . CYS A 1 96 ? 10.960 6.981 -3.961 1.00 59.50 96 CYS A CA 1
ATOM 771 C C . CYS A 1 96 ? 9.880 7.456 -4.941 1.00 59.50 96 CYS A C 1
ATOM 773 O O . CYS A 1 96 ? 10.041 7.345 -6.152 1.00 59.50 96 CYS A O 1
ATOM 775 N N . THR A 1 97 ? 8.746 7.924 -4.428 1.00 65.12 97 THR A N 1
ATOM 776 C CA . THR A 1 97 ? 7.634 8.382 -5.255 1.00 65.12 97 THR A CA 1
ATOM 777 C C . THR A 1 97 ? 7.526 9.895 -5.106 1.00 65.12 97 THR A C 1
ATOM 779 O O . THR A 1 97 ? 7.019 10.390 -4.092 1.00 65.12 97 THR A O 1
ATOM 782 N N . ASN A 1 98 ? 8.009 10.649 -6.095 1.00 73.81 98 ASN A N 1
ATOM 783 C CA . ASN A 1 98 ? 7.704 12.076 -6.177 1.00 73.81 98 ASN A CA 1
ATOM 784 C C . ASN A 1 98 ? 6.206 12.330 -6.402 1.00 73.81 98 ASN A C 1
ATOM 786 O O . ASN A 1 98 ? 5.418 11.435 -6.718 1.00 73.81 98 ASN A O 1
ATOM 790 N N . GLU A 1 99 ? 5.814 13.595 -6.264 1.00 79.31 99 GLU A N 1
ATOM 791 C CA . GLU A 1 99 ? 4.433 14.035 -6.460 1.00 79.31 99 GLU A CA 1
ATOM 792 C C . GLU A 1 99 ? 3.886 13.652 -7.845 1.00 79.31 99 GLU A C 1
ATOM 794 O O . GLU A 1 99 ? 2.714 13.307 -7.973 1.00 79.31 99 GLU A O 1
ATOM 799 N N . THR A 1 100 ? 4.727 13.646 -8.882 1.00 83.44 100 THR A N 1
ATOM 800 C CA . THR A 1 100 ? 4.323 13.270 -10.241 1.00 83.44 100 THR A CA 1
ATOM 801 C C . THR A 1 100 ? 3.892 11.806 -10.315 1.00 83.44 100 THR A C 1
ATOM 803 O O . THR A 1 100 ? 2.810 11.518 -10.824 1.00 83.44 100 THR A O 1
ATOM 806 N N . VAL A 1 101 ? 4.698 10.884 -9.783 1.00 86.44 101 VAL A N 1
ATOM 807 C CA . VAL A 1 101 ? 4.370 9.451 -9.752 1.00 86.44 101 VAL A CA 1
ATOM 808 C C . VAL A 1 101 ? 3.191 9.189 -8.810 1.00 86.44 101 VAL A C 1
ATOM 810 O O . VAL A 1 101 ? 2.283 8.437 -9.154 1.00 86.44 101 VAL A O 1
ATOM 813 N N . LEU A 1 102 ? 3.131 9.875 -7.663 1.00 88.75 102 LEU A N 1
ATOM 814 C CA . LEU A 1 102 ? 1.983 9.812 -6.753 1.00 88.75 102 LEU A CA 1
ATOM 815 C C . LEU A 1 102 ? 0.685 10.216 -7.468 1.00 88.75 102 LEU A C 1
ATOM 817 O O . LEU A 1 102 ? -0.327 9.523 -7.347 1.00 88.75 102 LEU A O 1
ATOM 821 N N . ARG A 1 103 ? 0.705 11.324 -8.220 1.00 90.38 103 ARG A N 1
ATOM 822 C CA . ARG A 1 103 ? -0.448 11.783 -9.003 1.00 90.38 103 ARG A CA 1
ATOM 823 C C . ARG A 1 103 ? -0.803 10.796 -10.107 1.00 90.38 103 ARG A C 1
ATOM 825 O O . ARG A 1 103 ? -1.986 10.527 -10.267 1.00 90.38 103 ARG A O 1
ATOM 832 N N . LEU A 1 104 ? 0.178 10.239 -10.819 1.00 92.00 104 LEU A N 1
ATOM 833 C CA . LEU A 1 104 ? -0.059 9.234 -11.859 1.00 92.00 104 LEU A CA 1
ATOM 834 C C . LEU A 1 104 ? -0.787 8.002 -11.292 1.00 92.00 104 LEU A C 1
ATOM 836 O O . LEU A 1 104 ? -1.810 7.583 -11.830 1.00 92.00 104 LEU A O 1
ATOM 840 N N . ASN A 1 105 ? -0.319 7.482 -10.156 1.00 94.38 105 ASN A N 1
ATOM 841 C CA . ASN A 1 105 ? -0.957 6.364 -9.453 1.00 94.38 105 ASN A CA 1
ATOM 842 C C . ASN A 1 105 ? -2.362 6.740 -8.961 1.00 94.38 105 ASN A C 1
ATOM 844 O O . ASN A 1 105 ? -3.311 5.974 -9.115 1.00 94.38 105 ASN A O 1
ATOM 848 N N . GLY A 1 106 ? -2.522 7.952 -8.423 1.00 94.75 106 GLY A N 1
ATOM 849 C CA . GLY A 1 106 ? -3.820 8.495 -8.027 1.00 94.75 106 GLY A CA 1
ATOM 850 C C . GLY A 1 106 ? -4.815 8.617 -9.186 1.00 94.75 106 GLY A C 1
ATOM 851 O O . GLY A 1 106 ? -5.990 8.305 -9.013 1.00 94.75 106 GLY A O 1
ATOM 852 N N . GLU A 1 107 ? -4.356 9.039 -10.367 1.00 93.62 107 GLU A N 1
ATOM 853 C CA . GLU A 1 107 ? -5.158 9.159 -11.593 1.00 93.62 107 GLU A CA 1
ATOM 854 C C . GLU A 1 107 ? -5.605 7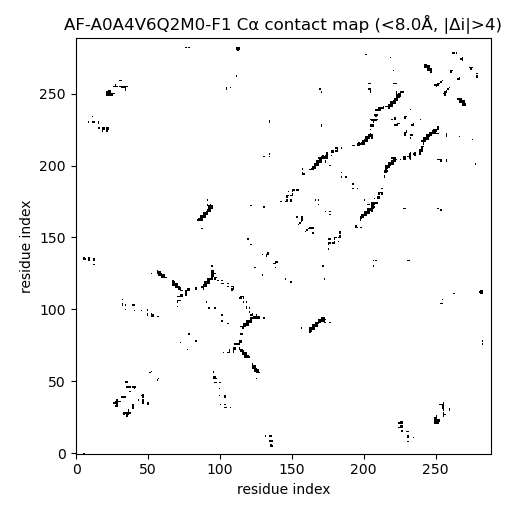.781 -12.098 1.00 93.62 107 GLU A C 1
ATOM 856 O O . GLU A 1 107 ? -6.781 7.612 -12.430 1.00 93.62 107 GLU A O 1
ATOM 861 N N . ALA A 1 108 ? -4.722 6.778 -12.059 1.00 94.75 108 ALA A N 1
ATOM 862 C CA . ALA A 1 108 ? -5.073 5.394 -12.368 1.00 94.75 108 ALA A CA 1
ATOM 863 C C . ALA A 1 108 ? -6.161 4.861 -11.419 1.00 94.75 108 ALA A C 1
ATOM 865 O O . ALA A 1 108 ? -7.204 4.385 -11.867 1.00 94.75 108 ALA A O 1
ATOM 866 N N . LEU A 1 109 ? -5.963 5.008 -10.104 1.00 96.25 109 LEU A N 1
ATOM 867 C CA . LEU A 1 109 ? -6.917 4.571 -9.079 1.00 96.25 109 LEU A CA 1
ATOM 868 C C . LEU A 1 109 ? -8.273 5.276 -9.208 1.00 96.25 109 LEU A C 1
ATOM 870 O O . LEU A 1 109 ? -9.317 4.623 -9.182 1.00 96.25 109 LEU A O 1
ATOM 874 N N . ALA A 1 110 ? -8.270 6.600 -9.380 1.00 94.38 110 ALA A N 1
ATOM 875 C CA . ALA A 1 110 ? -9.491 7.376 -9.565 1.00 94.38 110 ALA A CA 1
ATOM 876 C C . ALA A 1 110 ? -10.252 6.918 -10.816 1.00 94.38 110 ALA A C 1
ATOM 878 O O . ALA A 1 110 ? -11.469 6.744 -10.765 1.00 94.38 110 ALA A O 1
ATOM 879 N N . SER A 1 111 ? -9.535 6.666 -11.916 1.00 92.75 111 SER A N 1
ATOM 880 C CA . SER A 1 111 ? -10.107 6.149 -13.160 1.00 92.75 111 SER A CA 1
ATOM 881 C C . SER A 1 111 ? -10.736 4.763 -12.977 1.00 92.75 111 SER A C 1
ATOM 883 O O . SER A 1 111 ? -11.898 4.578 -13.334 1.00 92.75 111 SER A O 1
ATOM 885 N N . ILE A 1 112 ? -10.014 3.821 -12.357 1.00 93.19 112 ILE A N 1
ATOM 886 C CA . ILE A 1 112 ? -10.452 2.429 -12.152 1.00 93.19 112 ILE A CA 1
ATOM 887 C C . ILE A 1 112 ? -11.703 2.355 -11.266 1.00 93.19 112 ILE A C 1
ATOM 889 O O . ILE A 1 112 ? -12.688 1.702 -11.622 1.00 93.19 112 ILE A O 1
ATOM 893 N N . PHE A 1 113 ? -11.686 3.033 -10.117 1.00 93.25 113 PHE A N 1
ATOM 894 C CA . PHE A 1 113 ? -12.751 2.927 -9.112 1.00 93.25 113 PHE A CA 1
ATOM 895 C C . PHE A 1 113 ? -13.858 3.971 -9.281 1.00 93.25 113 PHE A C 1
ATOM 897 O O . PHE A 1 113 ? -14.893 3.913 -8.610 1.00 93.25 113 PHE A O 1
ATOM 904 N N . GLY A 1 114 ? -13.665 4.960 -10.153 1.00 92.38 114 GLY A N 1
ATOM 905 C CA . GLY A 1 114 ? -14.651 6.015 -10.354 1.00 92.38 114 GLY A CA 1
ATOM 906 C C . GLY A 1 114 ? -14.836 6.920 -9.138 1.00 92.38 114 GLY A C 1
ATOM 907 O O . GLY A 1 114 ? -15.928 7.449 -8.894 1.00 92.38 114 GLY A O 1
ATOM 908 N N . ARG A 1 115 ? -13.788 7.047 -8.319 1.00 92.25 115 ARG A N 1
ATOM 909 C CA . ARG A 1 115 ? -13.802 7.751 -7.032 1.00 92.25 115 ARG A CA 1
ATOM 910 C C . ARG A 1 115 ? -12.826 8.909 -7.025 1.00 92.25 115 ARG A C 1
ATOM 912 O O . ARG A 1 115 ? -11.785 8.874 -7.668 1.00 92.25 115 ARG A O 1
ATOM 919 N N . GLN A 1 116 ? -13.180 9.93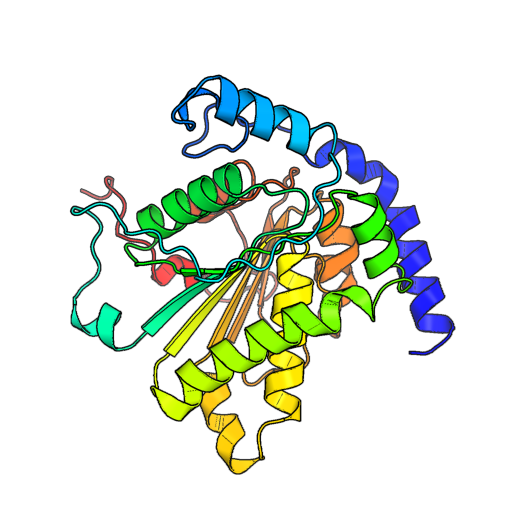5 -6.261 1.00 93.00 116 GLN A N 1
ATOM 920 C CA . GLN A 1 116 ? -12.237 10.973 -5.870 1.00 93.00 116 GLN A CA 1
ATOM 921 C C . GLN A 1 116 ? -11.275 10.382 -4.840 1.00 93.00 116 GLN A C 1
ATOM 923 O O . GLN A 1 116 ? -11.733 9.852 -3.829 1.00 93.00 116 GLN A O 1
ATOM 928 N N . ILE A 1 117 ? -9.971 10.490 -5.092 1.00 94.75 117 ILE A N 1
ATOM 929 C CA . ILE A 1 117 ? -8.923 9.921 -4.241 1.00 94.75 117 ILE A CA 1
ATOM 930 C C . ILE A 1 117 ? -8.084 11.053 -3.648 1.00 94.75 117 ILE A C 1
ATOM 932 O O . ILE A 1 117 ? -7.503 11.859 -4.377 1.00 94.75 117 ILE A O 1
ATOM 936 N N . SER A 1 118 ? -8.003 11.105 -2.321 1.00 94.75 118 SER A N 1
ATOM 937 C CA . SER A 1 118 ? -7.087 11.991 -1.597 1.00 94.75 118 SER A CA 1
ATOM 938 C C . SER A 1 118 ? -5.708 11.335 -1.490 1.00 94.75 118 SER A C 1
ATOM 940 O O . SER A 1 118 ? -5.590 10.193 -1.053 1.00 94.75 118 SER A O 1
ATOM 942 N N . LEU A 1 119 ? -4.655 12.039 -1.886 1.00 92.75 119 LEU A N 1
ATOM 943 C CA . LEU A 1 119 ? -3.299 11.510 -1.985 1.00 92.75 119 LEU A CA 1
ATOM 944 C C . LEU A 1 119 ? -2.503 11.863 -0.729 1.00 92.75 119 LEU A C 1
ATOM 946 O O . LEU A 1 119 ? -2.128 13.011 -0.512 1.00 92.75 119 LEU A O 1
ATOM 950 N N . LEU A 1 120 ? -2.240 10.872 0.110 1.00 90.06 120 LEU A N 1
ATOM 951 C CA . LEU A 1 120 ? -1.395 11.008 1.286 1.00 90.06 120 LEU A CA 1
ATOM 952 C C . LEU A 1 120 ? 0.052 10.797 0.845 1.00 90.06 120 LEU A C 1
ATOM 954 O O . LEU A 1 120 ? 0.488 9.663 0.662 1.00 90.06 120 LEU A O 1
ATOM 958 N N . HIS A 1 121 ? 0.782 11.893 0.629 1.00 83.81 121 HIS A N 1
ATOM 959 C CA . HIS A 1 121 ? 2.184 11.803 0.231 1.00 83.81 121 HIS A CA 1
ATOM 960 C C . HIS A 1 121 ? 3.043 11.366 1.417 1.00 83.81 121 HIS A C 1
ATOM 962 O O . HIS A 1 121 ? 3.018 11.999 2.472 1.00 83.81 121 HIS A O 1
ATOM 968 N N . ASN A 1 122 ? 3.814 10.299 1.226 1.00 77.38 122 ASN A N 1
ATOM 969 C CA . ASN A 1 122 ? 4.904 9.898 2.104 1.00 77.38 122 ASN A CA 1
ATOM 970 C C . ASN A 1 122 ? 6.248 10.412 1.541 1.00 77.38 122 ASN A C 1
ATOM 972 O O . ASN A 1 122 ? 6.860 9.729 0.714 1.00 77.38 122 ASN A O 1
ATOM 976 N N . PRO A 1 123 ? 6.703 11.611 1.945 1.00 63.00 123 PRO A N 1
ATOM 977 C CA . PRO A 1 123 ? 8.017 12.144 1.600 1.00 63.00 123 PRO A CA 1
ATOM 978 C C . PRO A 1 123 ? 9.093 11.437 2.432 1.00 63.00 123 PRO A C 1
ATOM 980 O O . PRO A 1 123 ? 9.390 11.819 3.560 1.00 63.00 123 PRO A O 1
ATOM 983 N N . THR A 1 124 ? 9.652 10.369 1.886 1.00 59.38 124 THR A N 1
ATOM 984 C CA . THR A 1 124 ? 10.794 9.650 2.475 1.00 59.38 124 THR A CA 1
ATOM 985 C C . THR A 1 124 ? 12.056 9.845 1.662 1.00 59.38 124 THR A C 1
ATOM 987 O O . THR A 1 124 ? 11.965 10.024 0.448 1.00 59.38 124 THR A O 1
ATOM 990 N N . ASP A 1 125 ? 13.204 9.695 2.327 1.00 54.94 125 ASP A N 1
ATOM 991 C CA . ASP A 1 125 ? 14.575 9.956 1.859 1.00 54.94 125 ASP A CA 1
ATOM 992 C C . ASP A 1 125 ? 15.092 9.014 0.753 1.00 54.94 125 ASP A C 1
ATOM 994 O O . ASP A 1 125 ? 16.290 8.799 0.594 1.00 54.94 125 ASP A O 1
ATOM 998 N N . GLY A 1 126 ? 14.190 8.492 -0.075 1.00 54.53 126 GLY A N 1
ATOM 999 C CA . GLY A 1 126 ? 14.485 7.829 -1.334 1.00 54.53 126 GLY A CA 1
ATOM 1000 C C . GLY A 1 126 ? 15.158 6.466 -1.210 1.00 54.53 126 GLY A C 1
ATOM 1001 O O . GLY A 1 126 ? 15.019 5.662 -2.112 1.00 54.53 126 GLY A O 1
ATOM 1002 N N . VAL A 1 127 ? 15.877 6.099 -0.160 1.00 56.59 127 VAL A N 1
ATOM 1003 C CA . VAL A 1 127 ? 16.710 4.901 -0.293 1.00 56.59 127 VAL A CA 1
ATOM 1004 C C . VAL A 1 127 ? 15.876 3.637 -0.054 1.00 56.59 127 VAL A C 1
ATOM 1006 O O . VAL A 1 127 ? 15.353 3.416 1.030 1.00 56.59 127 VAL A O 1
ATOM 1009 N N . VAL A 1 128 ? 15.800 2.726 -1.035 1.00 63.53 128 VAL A N 1
ATOM 1010 C CA . VAL A 1 128 ? 15.263 1.361 -0.810 1.00 63.53 128 VAL A CA 1
ATOM 1011 C C . VAL A 1 128 ? 16.020 0.656 0.329 1.00 63.53 128 VAL A C 1
ATOM 1013 O O . VAL A 1 128 ? 15.467 -0.202 1.008 1.00 63.53 128 VAL A O 1
ATOM 1016 N N . LEU A 1 129 ? 17.263 1.069 0.600 1.00 63.06 129 LEU A N 1
ATOM 1017 C CA . LEU A 1 129 ? 18.029 0.670 1.782 1.00 63.06 129 LEU A CA 1
ATOM 1018 C C . LEU A 1 129 ? 17.387 1.139 3.099 1.00 63.06 129 LEU A C 1
ATOM 1020 O O . LEU A 1 129 ? 17.392 0.355 4.039 1.00 63.06 129 LEU A O 1
ATOM 1024 N N . ASP A 1 130 ? 16.757 2.315 3.167 1.00 64.31 130 ASP A N 1
ATOM 1025 C CA . ASP A 1 130 ? 16.021 2.774 4.361 1.00 64.31 130 ASP A CA 1
ATOM 1026 C C . ASP A 1 130 ? 14.823 1.865 4.646 1.00 64.31 130 ASP A C 1
ATOM 1028 O O . ASP A 1 130 ? 14.509 1.561 5.800 1.00 64.31 130 ASP A O 1
ATOM 1032 N N . LEU A 1 131 ? 14.188 1.357 3.585 1.00 67.50 131 LEU A N 1
ATOM 1033 C CA . LEU A 1 131 ? 13.159 0.332 3.704 1.00 67.50 131 LEU A CA 1
ATOM 1034 C C . LEU A 1 131 ? 13.737 -0.990 4.228 1.00 67.50 131 LEU A C 1
ATOM 1036 O O . LEU A 1 131 ? 13.118 -1.618 5.088 1.00 67.50 131 LEU A O 1
ATOM 1040 N N . LEU A 1 132 ? 14.929 -1.401 3.772 1.00 69.56 132 LEU A N 1
ATOM 1041 C CA . LEU A 1 132 ? 15.616 -2.578 4.325 1.00 69.56 132 LEU A CA 1
ATOM 1042 C C . LEU A 1 132 ? 15.917 -2.397 5.807 1.00 69.56 132 LEU A C 1
ATOM 1044 O O . LEU A 1 132 ? 15.679 -3.306 6.599 1.00 69.56 132 LEU A O 1
ATOM 1048 N N . GLU A 1 133 ? 16.438 -1.231 6.179 1.00 68.56 133 GLU A N 1
ATOM 1049 C CA . GLU A 1 133 ? 16.744 -0.880 7.559 1.00 68.56 133 GLU A CA 1
ATOM 1050 C C . GLU A 1 133 ? 15.477 -0.863 8.416 1.00 68.56 133 GLU A C 1
ATOM 1052 O O . GLU A 1 133 ? 15.48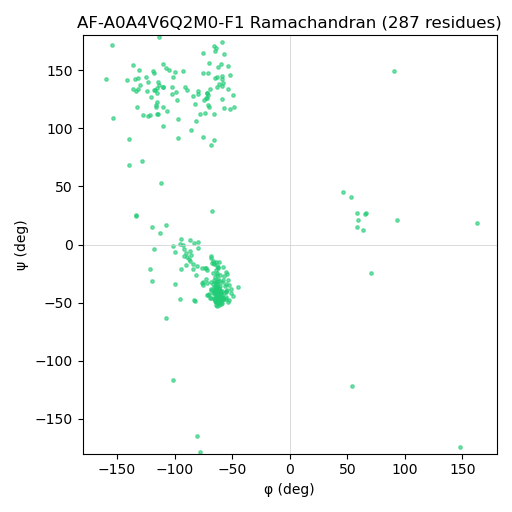8 -1.401 9.527 1.00 68.56 133 GLU A O 1
ATOM 1057 N N . CYS A 1 134 ? 14.364 -0.353 7.883 1.00 68.75 134 CYS A N 1
ATOM 1058 C CA . CYS A 1 134 ? 13.070 -0.353 8.558 1.00 68.75 134 CYS A CA 1
ATOM 1059 C C . CYS A 1 134 ? 12.564 -1.773 8.809 1.00 68.75 134 CYS A C 1
ATOM 1061 O O . CYS A 1 134 ? 12.265 -2.135 9.951 1.00 68.75 134 CYS A O 1
ATOM 1063 N N . VAL A 1 135 ? 12.513 -2.598 7.761 1.00 72.19 135 VAL A N 1
ATOM 1064 C CA . VAL A 1 135 ? 12.048 -3.986 7.856 1.00 72.19 135 VAL A CA 1
ATOM 1065 C C . VAL A 1 135 ? 12.968 -4.801 8.768 1.00 72.19 135 VAL A C 1
ATOM 1067 O O . VAL A 1 135 ? 12.480 -5.565 9.602 1.00 72.19 135 VAL A O 1
ATOM 1070 N N . ALA A 1 136 ? 14.285 -4.580 8.707 1.00 70.88 136 ALA A N 1
ATOM 1071 C CA . ALA A 1 136 ? 15.265 -5.187 9.609 1.00 70.88 136 ALA A CA 1
ATOM 1072 C C . ALA A 1 136 ? 15.166 -4.681 11.065 1.00 70.88 136 ALA A C 1
ATOM 1074 O O . ALA A 1 136 ? 15.753 -5.294 11.959 1.00 70.88 136 ALA A O 1
ATOM 1075 N N . GLY A 1 137 ? 14.398 -3.616 11.321 1.00 59.72 137 GLY A N 1
ATOM 1076 C CA . GLY A 1 137 ? 14.067 -3.102 12.651 1.00 59.72 137 GLY A CA 1
ATOM 1077 C C . GLY A 1 137 ? 14.986 -1.999 13.182 1.00 59.72 137 GLY A C 1
ATOM 1078 O O . GLY A 1 137 ? 15.035 -1.803 14.393 1.00 59.72 137 GLY A O 1
ATOM 1079 N N . ARG A 1 138 ? 15.713 -1.283 12.316 1.00 57.53 138 ARG A N 1
ATOM 1080 C CA . ARG A 1 138 ? 16.660 -0.220 12.705 1.00 57.53 138 ARG A CA 1
ATOM 1081 C C . ARG A 1 138 ? 16.052 1.187 12.787 1.00 57.53 138 ARG A C 1
ATOM 1083 O O . ARG A 1 138 ? 16.636 2.032 13.451 1.00 57.53 138 ARG A O 1
ATOM 1090 N N . THR A 1 139 ? 14.887 1.438 12.184 1.00 55.91 139 THR A N 1
ATOM 1091 C CA . THR A 1 139 ? 14.352 2.808 11.981 1.00 55.91 139 THR A CA 1
ATOM 1092 C C . THR A 1 139 ? 12.869 2.994 12.346 1.00 55.91 139 THR A C 1
ATOM 1094 O O . THR A 1 139 ? 12.211 3.906 11.852 1.00 55.91 139 THR A O 1
ATOM 1097 N N . TYR A 1 140 ? 12.318 2.177 13.255 1.00 50.12 140 TYR A N 1
ATOM 1098 C CA . TYR A 1 140 ? 10.897 2.250 13.667 1.00 50.12 140 TYR A CA 1
ATOM 1099 C C . TYR A 1 140 ? 10.443 3.641 14.167 1.00 50.12 140 TYR A C 1
ATOM 1101 O O . TYR A 1 140 ? 9.262 3.965 14.072 1.00 50.12 140 TYR A O 1
ATOM 1109 N N . GLU A 1 141 ? 11.363 4.467 14.674 1.00 50.31 141 GLU A N 1
ATOM 1110 C CA . GLU A 1 141 ? 11.081 5.815 15.191 1.00 50.31 141 GLU A CA 1
ATOM 1111 C C . GLU A 1 141 ? 10.850 6.867 14.088 1.00 50.31 141 GLU A C 1
ATOM 1113 O O . GLU A 1 141 ? 10.193 7.874 14.339 1.00 50.31 141 GLU A O 1
ATOM 1118 N N . ILE A 1 142 ? 11.312 6.630 12.852 1.00 57.28 142 ILE A N 1
ATOM 1119 C CA . ILE A 1 14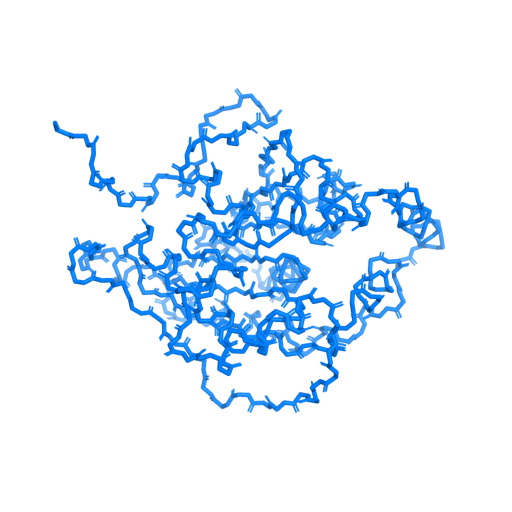2 ? 11.275 7.630 11.766 1.00 57.28 142 ILE A CA 1
ATOM 1120 C C . ILE A 1 142 ? 9.847 7.865 11.240 1.00 57.28 142 ILE A C 1
ATOM 1122 O O . ILE A 1 142 ? 9.487 8.987 10.892 1.00 57.28 142 ILE A O 1
ATOM 1126 N N . PHE A 1 143 ? 8.993 6.836 11.228 1.00 59.47 143 PHE A N 1
ATOM 1127 C CA . PHE A 1 143 ? 7.630 6.917 10.667 1.00 59.47 143 PHE A CA 1
ATOM 1128 C C . PHE A 1 143 ? 6.547 7.281 11.691 1.00 59.47 143 PHE A C 1
ATOM 1130 O O . PHE A 1 143 ? 5.368 7.397 11.345 1.00 59.47 143 PHE A O 1
ATOM 1137 N N . GLU A 1 144 ? 6.933 7.481 12.952 1.00 66.44 144 GLU A N 1
ATOM 1138 C CA . GLU A 1 144 ? 6.048 7.872 14.055 1.00 66.44 144 GLU A CA 1
ATOM 1139 C C . GLU A 1 144 ? 5.215 9.127 13.717 1.00 66.44 144 GLU A C 1
ATOM 1141 O O . GLU A 1 144 ? 3.990 9.057 13.851 1.00 66.44 144 GLU A O 1
ATOM 1146 N N . PRO A 1 145 ? 5.798 10.222 13.178 1.00 75.25 145 PRO A N 1
ATOM 1147 C CA . PRO A 1 145 ? 5.034 11.438 12.911 1.00 75.25 145 PRO A CA 1
ATOM 1148 C C . PRO A 1 145 ? 4.038 11.264 11.759 1.00 75.25 145 PRO A C 1
ATOM 1150 O O . PRO A 1 145 ? 2.886 11.676 11.869 1.00 75.25 145 PRO A O 1
ATOM 1153 N N . VAL A 1 146 ? 4.453 10.602 10.672 1.00 78.62 146 VAL A N 1
ATOM 1154 C CA . VAL A 1 146 ? 3.609 10.407 9.481 1.00 78.62 146 VAL A CA 1
ATOM 1155 C C . VAL A 1 146 ? 2.456 9.452 9.789 1.00 78.62 146 VAL A C 1
ATOM 1157 O O . VAL A 1 146 ? 1.304 9.762 9.495 1.00 78.62 146 VAL A O 1
ATOM 1160 N N . SER A 1 147 ? 2.732 8.321 10.448 1.00 83.12 147 SER A N 1
ATOM 1161 C CA . SER A 1 147 ? 1.683 7.376 10.864 1.00 83.12 147 SER A CA 1
ATOM 1162 C C . SER A 1 147 ? 0.695 8.003 11.852 1.00 83.12 147 SER A C 1
ATOM 1164 O O . SER A 1 147 ? -0.499 7.710 11.785 1.00 83.12 147 SER A O 1
ATOM 1166 N N . ARG A 1 148 ? 1.150 8.916 12.723 1.00 86.25 148 ARG A N 1
ATOM 1167 C CA . ARG A 1 148 ? 0.275 9.702 13.603 1.00 86.25 148 ARG A CA 1
ATOM 1168 C C . ARG A 1 148 ? -0.638 10.636 12.810 1.00 86.25 148 ARG A C 1
ATOM 1170 O O . ARG A 1 148 ? -1.842 10.605 13.035 1.00 86.25 148 ARG A O 1
ATOM 1177 N N . SER A 1 149 ? -0.100 11.396 11.855 1.00 88.12 149 SER A N 1
ATOM 1178 C CA . SER A 1 149 ? -0.915 12.267 10.998 1.00 88.12 149 SER A CA 1
ATOM 1179 C C . SER A 1 149 ? -1.958 11.484 10.201 1.00 88.12 149 SER A C 1
ATOM 1181 O O . SER A 1 149 ? -3.112 11.903 10.131 1.00 88.12 149 SER A O 1
ATOM 1183 N N . VAL A 1 150 ? -1.593 10.320 9.649 1.00 91.81 150 VAL A N 1
ATOM 1184 C CA . VAL A 1 150 ? -2.554 9.435 8.972 1.00 91.81 150 VAL A CA 1
ATOM 1185 C C . VAL A 1 150 ? -3.626 8.951 9.954 1.00 91.81 150 VAL A C 1
ATOM 1187 O O . VAL A 1 150 ? -4.808 9.024 9.631 1.00 91.81 150 VAL A O 1
ATOM 1190 N N . ALA A 1 151 ? -3.256 8.529 11.167 1.00 93.31 151 ALA A N 1
ATOM 1191 C CA . ALA A 1 151 ? -4.221 8.101 12.181 1.00 93.31 151 ALA A CA 1
ATOM 1192 C C . ALA A 1 151 ? -5.209 9.218 12.567 1.00 93.31 151 ALA A C 1
ATOM 1194 O O . ALA A 1 151 ? -6.404 8.953 12.666 1.00 93.31 151 ALA A O 1
ATOM 1195 N N . ASP A 1 152 ? -4.742 10.462 12.719 1.00 92.50 152 ASP A N 1
ATOM 1196 C CA . ASP A 1 152 ? -5.598 11.611 13.051 1.00 92.50 152 ASP A CA 1
ATOM 1197 C C . ASP A 1 152 ? -6.596 11.934 11.916 1.00 92.50 152 ASP A C 1
ATOM 1199 O O . ASP A 1 152 ? -7.762 12.263 12.170 1.00 92.50 152 ASP A O 1
ATOM 1203 N N . ILE A 1 153 ? -6.173 11.786 10.652 1.00 93.81 153 ILE A N 1
ATOM 1204 C CA . ILE A 1 153 ? -7.058 11.910 9.481 1.00 93.81 153 ILE A CA 1
ATOM 1205 C C . ILE A 1 153 ? -8.128 10.813 9.508 1.00 93.81 153 ILE A C 1
ATOM 1207 O O . ILE A 1 153 ? -9.317 11.114 9.377 1.00 93.81 153 ILE A O 1
ATOM 1211 N N . LEU A 1 154 ? -7.724 9.552 9.706 1.00 95.19 154 LEU A N 1
ATOM 1212 C CA . LEU A 1 154 ? -8.649 8.418 9.772 1.00 95.19 154 LEU A CA 1
ATOM 1213 C C . LEU A 1 154 ? -9.657 8.592 10.916 1.00 95.19 154 LEU A C 1
ATOM 1215 O O . LEU A 1 154 ? -10.857 8.430 10.697 1.00 95.19 154 LEU A O 1
ATOM 1219 N N . GLU A 1 155 ? -9.196 8.992 12.104 1.00 94.69 155 GLU A N 1
ATOM 1220 C CA . GLU A 1 155 ? -10.052 9.259 13.265 1.00 94.69 155 GLU A CA 1
ATOM 1221 C C . GLU A 1 155 ? -11.097 10.335 12.949 1.00 94.69 155 GLU A C 1
ATOM 1223 O O . GLU A 1 155 ? -12.290 10.151 13.206 1.00 94.69 155 GLU A O 1
ATOM 1228 N N . THR A 1 156 ? -10.668 11.436 12.328 1.00 94.19 156 THR A N 1
ATOM 1229 C CA . THR A 1 156 ? -11.556 12.540 11.947 1.00 94.19 156 THR A CA 1
ATOM 1230 C C . THR A 1 156 ? -12.660 12.065 11.004 1.00 94.19 156 THR A C 1
ATOM 1232 O O . THR A 1 156 ? -13.835 12.384 11.206 1.00 94.19 156 THR A O 1
ATOM 1235 N N . VAL A 1 157 ? -12.323 11.284 9.977 1.00 94.94 157 VAL A N 1
ATOM 1236 C CA . VAL A 1 157 ? -13.317 10.823 8.996 1.00 94.94 157 VAL A CA 1
ATOM 1237 C C . VAL A 1 157 ? -14.268 9.786 9.602 1.00 94.94 157 VAL A C 1
ATOM 1239 O O . VAL A 1 157 ? -15.484 9.892 9.427 1.00 94.94 157 VAL A O 1
ATOM 1242 N N . LEU A 1 158 ? -13.740 8.826 10.362 1.00 94.12 158 LEU A N 1
ATOM 1243 C CA . LEU A 1 158 ? -14.529 7.732 10.931 1.00 94.12 158 LEU A CA 1
ATOM 1244 C C . LEU A 1 158 ? -15.443 8.200 12.070 1.00 94.12 158 LEU A C 1
ATOM 1246 O O . LEU A 1 158 ? -16.611 7.819 12.105 1.00 94.12 158 LEU A O 1
ATOM 1250 N N . LYS A 1 159 ? -14.950 9.044 12.986 1.00 91.25 159 LYS A N 1
ATOM 1251 C CA . LYS A 1 159 ? -15.702 9.447 14.190 1.00 91.25 159 LYS A CA 1
ATOM 1252 C C . LYS A 1 159 ? -16.457 10.753 14.037 1.00 91.25 159 LYS A C 1
ATOM 1254 O O . LYS A 1 159 ? -17.622 10.838 14.424 1.00 91.25 159 LYS A O 1
ATOM 1259 N N . ILE A 1 160 ? -15.797 11.780 13.504 1.00 89.56 160 ILE A N 1
ATOM 1260 C CA . ILE A 1 160 ? -16.384 13.123 13.434 1.00 89.56 160 ILE A CA 1
ATOM 1261 C C . ILE A 1 160 ? -17.302 13.221 12.223 1.00 89.56 160 ILE A C 1
ATOM 1263 O O . ILE A 1 160 ? -18.448 13.647 12.345 1.00 89.56 160 ILE A O 1
ATOM 1267 N N . GLN A 1 161 ? -16.821 12.783 11.059 1.00 91.38 161 GLN A N 1
ATOM 1268 C CA . GLN A 1 161 ? -17.617 12.825 9.832 1.00 91.38 161 GLN A CA 1
ATOM 1269 C C . GLN A 1 161 ? -18.550 11.618 9.684 1.00 91.38 161 GLN A C 1
ATOM 1271 O O . GLN A 1 161 ? -19.490 11.693 8.895 1.00 91.38 161 GLN A O 1
ATOM 1276 N N . LYS A 1 162 ? -18.314 10.534 10.442 1.00 92.38 162 LYS A N 1
ATOM 1277 C CA . LYS A 1 162 ? -19.090 9.282 10.404 1.00 92.38 162 LYS A CA 1
ATOM 1278 C C . LYS A 1 162 ? -19.202 8.695 8.997 1.00 92.38 162 LYS A C 1
ATOM 1280 O O . LYS A 1 162 ? -20.265 8.235 8.587 1.00 92.38 162 LYS A O 1
ATOM 1285 N N . LYS A 1 163 ? -18.097 8.742 8.251 1.00 94.62 163 LYS A N 1
ATOM 1286 C CA . LYS A 1 163 ? -18.009 8.212 6.887 1.00 94.62 163 LYS A CA 1
ATOM 1287 C C . LYS A 1 163 ? -17.188 6.939 6.852 1.00 94.62 163 LYS A C 1
ATOM 1289 O O . LYS A 1 163 ? -16.263 6.764 7.641 1.00 94.62 163 LYS A O 1
ATOM 1294 N N . LYS A 1 164 ? -17.497 6.087 5.878 1.00 96.38 164 LYS A N 1
ATOM 1295 C CA . LYS A 1 164 ? -16.644 4.959 5.518 1.00 96.38 164 LYS A CA 1
ATOM 1296 C C . LYS A 1 164 ? -15.310 5.472 4.976 1.00 96.38 164 LYS A C 1
ATOM 1298 O O . LYS A 1 164 ? -15.279 6.466 4.251 1.00 96.38 164 LYS A O 1
ATOM 1303 N N . VAL A 1 165 ? -14.223 4.784 5.293 1.00 97.88 165 VAL A N 1
ATOM 1304 C CA . VAL A 1 165 ? -12.897 5.072 4.750 1.00 97.88 165 VAL A CA 1
ATOM 1305 C C . VAL A 1 165 ? -12.389 3.880 3.958 1.00 97.88 165 VAL A C 1
ATOM 1307 O O . VAL A 1 165 ? -12.422 2.753 4.441 1.00 97.88 165 VAL A O 1
ATOM 1310 N N . VAL A 1 166 ? -11.877 4.152 2.761 1.00 98.25 166 VAL A N 1
ATOM 1311 C CA . VAL A 1 166 ? -11.101 3.204 1.963 1.00 98.25 166 VAL A CA 1
ATOM 1312 C C . VAL A 1 166 ? -9.679 3.743 1.843 1.00 98.25 166 VAL A C 1
ATOM 1314 O O . VAL A 1 166 ? -9.453 4.780 1.222 1.00 98.25 166 VAL A O 1
ATOM 1317 N N . LEU A 1 167 ? -8.719 3.064 2.465 1.00 98.50 167 LEU A N 1
ATOM 1318 C CA . LEU A 1 167 ? -7.303 3.409 2.416 1.00 98.50 167 LEU A CA 1
ATOM 1319 C C . LEU A 1 167 ? -6.570 2.406 1.527 1.00 98.50 167 LEU A C 1
ATOM 1321 O O . LEU A 1 167 ? -6.467 1.232 1.865 1.00 98.50 167 LEU A O 1
ATOM 1325 N N . ILE A 1 168 ? -6.031 2.881 0.408 1.00 98.69 168 ILE A N 1
ATOM 1326 C CA . ILE A 1 168 ? -5.137 2.110 -0.455 1.00 98.69 168 ILE A CA 1
ATOM 1327 C C . ILE A 1 168 ? -3.701 2.503 -0.125 1.00 98.69 168 ILE A C 1
ATOM 1329 O O . ILE A 1 168 ? -3.382 3.688 -0.068 1.00 98.69 168 ILE A O 1
ATOM 1333 N N . ALA A 1 169 ? -2.824 1.529 0.072 1.00 97.38 169 ALA A N 1
ATOM 1334 C CA . ALA A 1 169 ? -1.426 1.769 0.394 1.00 97.38 169 ALA A CA 1
ATOM 1335 C C . ALA A 1 169 ? -0.492 0.929 -0.480 1.00 97.38 169 ALA A C 1
ATOM 1337 O O . ALA A 1 169 ? -0.786 -0.226 -0.783 1.00 97.38 169 ALA A O 1
ATOM 1338 N N . HIS A 1 170 ? 0.650 1.491 -0.868 1.00 96.00 170 HIS A N 1
ATOM 1339 C CA . HIS A 1 170 ? 1.641 0.806 -1.700 1.00 96.00 170 HIS A CA 1
ATOM 1340 C C . HIS A 1 170 ? 3.008 0.751 -1.019 1.00 96.00 170 HIS A C 1
ATOM 1342 O O . HIS A 1 170 ? 3.432 1.737 -0.418 1.00 96.00 170 HIS A O 1
ATOM 1348 N N . SER A 1 171 ? 3.716 -0.379 -1.121 1.00 92.69 171 SER A N 1
ATOM 1349 C CA . SER A 1 171 ? 5.104 -0.508 -0.649 1.00 92.69 171 SER A CA 1
ATOM 1350 C C . SER A 1 171 ? 5.266 -0.096 0.825 1.00 92.69 171 SER A C 1
ATOM 1352 O O . SER A 1 171 ? 4.585 -0.646 1.698 1.00 92.69 171 SER A O 1
ATOM 1354 N N . GLN A 1 172 ? 6.123 0.884 1.137 1.00 89.31 172 GLN A N 1
ATOM 1355 C CA . GLN A 1 172 ? 6.276 1.429 2.493 1.00 89.31 172 GLN A CA 1
ATOM 1356 C C . GLN A 1 172 ? 5.003 2.101 3.030 1.00 89.31 172 GLN A C 1
ATOM 1358 O O . GLN A 1 172 ? 4.775 2.109 4.241 1.00 89.31 172 GLN A O 1
ATOM 1363 N N . GLY A 1 173 ? 4.132 2.608 2.157 1.00 91.12 173 GLY A N 1
ATOM 1364 C CA . GLY A 1 173 ? 2.816 3.097 2.553 1.00 91.12 173 GLY A CA 1
ATOM 1365 C C . GLY A 1 173 ? 2.030 2.043 3.334 1.00 91.12 173 GLY A C 1
ATOM 1366 O O . GLY A 1 173 ? 1.286 2.389 4.245 1.00 91.12 173 GLY A O 1
ATOM 1367 N N . GLY A 1 174 ? 2.254 0.751 3.063 1.00 93.88 174 GLY A N 1
ATOM 1368 C CA . GLY A 1 174 ? 1.681 -0.348 3.839 1.00 93.88 174 GLY A CA 1
ATOM 1369 C C . GLY A 1 174 ? 2.143 -0.376 5.302 1.00 93.88 174 GLY A C 1
ATOM 1370 O O . GLY A 1 174 ? 1.326 -0.631 6.187 1.00 93.88 174 GLY A O 1
ATOM 1371 N N . ILE A 1 175 ? 3.412 -0.051 5.587 1.00 91.00 175 ILE A N 1
ATOM 1372 C CA . ILE A 1 175 ? 3.928 0.089 6.963 1.00 91.00 175 ILE A CA 1
ATOM 1373 C C . ILE A 1 175 ? 3.219 1.248 7.660 1.00 91.00 175 ILE A C 1
ATOM 1375 O O . ILE A 1 175 ? 2.670 1.067 8.745 1.00 91.00 175 ILE A O 1
ATOM 1379 N N . ILE A 1 176 ? 3.207 2.424 7.028 1.00 90.44 176 ILE A N 1
ATOM 1380 C CA . ILE A 1 176 ? 2.630 3.647 7.602 1.00 90.44 176 ILE A CA 1
ATOM 1381 C C . ILE A 1 176 ? 1.128 3.471 7.834 1.00 90.44 176 ILE A C 1
ATOM 1383 O O . ILE A 1 176 ? 0.642 3.781 8.919 1.00 90.44 176 ILE A O 1
ATOM 1387 N N . GLY A 1 177 ? 0.408 2.930 6.849 1.00 94.88 177 GLY A N 1
ATOM 1388 C CA . GLY A 1 177 ? -1.020 2.642 6.939 1.00 94.88 177 GLY A CA 1
ATOM 1389 C C . GLY A 1 177 ? -1.329 1.649 8.057 1.00 94.88 177 GLY A C 1
ATOM 1390 O O . GLY A 1 177 ? -2.164 1.937 8.909 1.00 94.88 177 GLY A O 1
ATOM 1391 N N . SER A 1 178 ? -0.604 0.529 8.131 1.00 95.62 178 SER A N 1
ATOM 1392 C CA . SER A 1 178 ? -0.832 -0.475 9.182 1.00 95.62 178 SER A CA 1
ATOM 1393 C C . SER A 1 178 ? -0.507 0.064 10.579 1.00 95.62 178 SER A C 1
ATOM 1395 O O . SER A 1 178 ? -1.251 -0.172 11.529 1.00 95.62 178 SER A O 1
ATOM 1397 N N . GLN A 1 179 ? 0.563 0.855 10.716 1.00 93.19 179 GLN A N 1
ATOM 1398 C CA . GLN A 1 179 ? 0.891 1.531 11.973 1.00 93.19 179 GLN A CA 1
ATOM 1399 C C . GLN A 1 179 ? -0.163 2.571 12.362 1.00 93.19 179 GLN A C 1
ATOM 1401 O O . GLN A 1 179 ? -0.520 2.654 13.534 1.00 93.19 179 GLN A O 1
ATOM 1406 N N . ALA A 1 180 ? -0.675 3.347 11.405 1.00 94.56 180 ALA A N 1
ATOM 1407 C CA . ALA A 1 180 ? -1.740 4.312 11.651 1.00 94.56 180 ALA A CA 1
ATOM 1408 C C . ALA A 1 180 ? -3.021 3.619 12.139 1.00 94.56 180 ALA A C 1
ATOM 1410 O O . ALA A 1 180 ? -3.640 4.081 13.096 1.00 94.56 180 ALA A O 1
ATOM 1411 N N . VAL A 1 181 ? -3.376 2.478 11.541 1.00 96.75 181 VAL A N 1
ATOM 1412 C CA . VAL A 1 181 ? -4.519 1.659 11.964 1.00 96.75 181 VAL A CA 1
ATOM 1413 C C . VAL A 1 181 ? -4.324 1.093 13.369 1.00 96.75 181 VAL A C 1
ATOM 1415 O O . VAL A 1 181 ? -5.210 1.248 14.209 1.00 96.75 181 VAL A O 1
ATOM 1418 N N . ASN A 1 182 ? -3.163 0.500 13.664 1.00 95.25 182 ASN A N 1
ATOM 1419 C CA . ASN A 1 182 ? -2.865 -0.018 15.003 1.00 95.25 182 ASN A CA 1
ATOM 1420 C C . ASN A 1 182 ? -2.934 1.094 16.058 1.00 95.25 182 ASN A C 1
ATOM 1422 O O . ASN A 1 182 ? -3.600 0.940 17.077 1.00 95.25 182 ASN A O 1
ATOM 1426 N N . ARG A 1 183 ? -2.326 2.253 15.774 1.00 93.19 183 ARG A N 1
ATOM 1427 C CA . ARG A 1 183 ? -2.376 3.434 16.650 1.00 93.19 183 ARG A CA 1
ATOM 1428 C C . ARG A 1 183 ? -3.796 3.909 16.887 1.00 93.19 183 ARG A C 1
ATOM 1430 O O . ARG A 1 183 ? -4.145 4.241 18.016 1.00 93.19 183 ARG A O 1
ATOM 1437 N N . LEU A 1 184 ? -4.605 3.969 15.831 1.00 93.50 184 LEU A N 1
ATOM 1438 C CA . LEU A 1 184 ? -6.003 4.348 15.950 1.00 93.50 184 LEU A CA 1
ATOM 1439 C C . LEU A 1 184 ? -6.731 3.363 16.871 1.00 93.50 184 LEU A C 1
ATOM 1441 O O . LEU A 1 184 ? -7.352 3.783 17.839 1.00 93.50 184 LEU A O 1
ATOM 1445 N N . ARG A 1 185 ? -6.581 2.056 16.648 1.00 94.12 185 ARG A N 1
ATOM 1446 C CA . ARG A 1 185 ? -7.193 1.016 17.486 1.00 94.12 185 ARG A CA 1
ATOM 1447 C C . ARG A 1 185 ? -6.763 1.080 18.956 1.00 94.12 185 ARG A C 1
ATOM 1449 O O . ARG A 1 185 ? -7.597 0.869 19.835 1.00 94.12 185 ARG A O 1
ATOM 1456 N N . GLU A 1 186 ? -5.491 1.359 19.226 1.00 92.62 186 GLU A N 1
ATOM 1457 C CA . GLU A 1 186 ? -4.951 1.514 20.584 1.00 92.62 186 GLU A CA 1
ATOM 1458 C C . GLU A 1 186 ? -5.483 2.770 21.287 1.00 92.62 186 GLU A C 1
ATOM 1460 O O . GLU A 1 186 ? -5.757 2.732 22.486 1.00 92.62 186 GLU A O 1
ATOM 1465 N N . ARG A 1 187 ? -5.641 3.875 20.547 1.00 90.81 187 ARG A N 1
ATOM 1466 C CA . ARG A 1 187 ? -6.151 5.156 21.064 1.00 90.81 187 ARG A CA 1
ATOM 1467 C C . ARG A 1 187 ? -7.657 5.147 21.300 1.00 90.81 187 ARG A C 1
ATOM 1469 O O . ARG A 1 187 ? -8.127 5.861 22.184 1.00 90.81 187 ARG A O 1
ATOM 1476 N N . LEU A 1 188 ? -8.412 4.402 20.493 1.00 90.00 188 LEU A N 1
ATOM 1477 C CA . LEU A 1 188 ? -9.867 4.381 20.587 1.00 90.00 188 LEU A CA 1
ATOM 1478 C C . LEU A 1 188 ? -10.336 3.645 21.855 1.00 90.00 188 LEU A C 1
ATOM 1480 O O . LEU A 1 188 ? -9.953 2.487 22.071 1.00 90.00 188 LEU A O 1
ATOM 1484 N N . PRO A 1 189 ? -11.218 4.273 22.660 1.00 90.75 189 PRO A N 1
ATOM 1485 C CA . PRO A 1 189 ? -11.962 3.583 23.709 1.00 90.75 189 PRO A CA 1
ATOM 1486 C C . PRO A 1 189 ? -12.710 2.367 23.155 1.00 90.75 189 PRO A C 1
ATOM 1488 O O . PRO A 1 189 ? -13.065 2.332 21.975 1.00 90.75 189 PRO A O 1
ATOM 1491 N N . THR A 1 190 ? -12.972 1.367 23.998 1.00 88.06 190 THR A N 1
ATOM 1492 C CA . THR A 1 190 ? -13.621 0.110 23.585 1.00 88.06 190 THR A CA 1
ATOM 1493 C C . THR A 1 190 ? -14.957 0.352 22.878 1.00 88.06 190 THR A C 1
ATOM 1495 O O . THR A 1 190 ? -15.243 -0.305 21.880 1.00 88.06 190 THR A O 1
ATOM 1498 N N . GLU A 1 191 ? -15.740 1.315 23.355 1.00 88.25 191 GLU A N 1
ATOM 1499 C CA . GLU A 1 191 ? -17.017 1.742 22.782 1.00 88.25 191 GLU A CA 1
ATOM 1500 C C . GLU A 1 191 ? -16.886 2.336 21.371 1.00 88.25 191 GLU A C 1
ATOM 1502 O O . GLU A 1 191 ? -17.766 2.137 20.542 1.00 88.25 191 GLU A O 1
ATOM 1507 N N . ASP A 1 192 ? -15.760 2.980 21.058 1.00 89.38 192 ASP A N 1
ATOM 1508 C CA . ASP A 1 192 ? -15.511 3.608 19.758 1.00 89.38 192 ASP A CA 1
ATOM 1509 C C . ASP A 1 192 ? -14.839 2.651 18.760 1.00 89.38 192 ASP A C 1
ATOM 1511 O O . ASP A 1 192 ? -14.707 2.966 17.574 1.00 89.38 192 ASP A O 1
ATOM 1515 N N . ARG A 1 193 ? -14.416 1.454 19.186 1.00 88.38 193 ARG A N 1
ATOM 1516 C CA . ARG A 1 193 ? -13.808 0.473 18.267 1.00 88.38 193 ARG A CA 1
ATOM 1517 C C . ARG A 1 193 ? -14.769 0.016 17.180 1.00 88.38 193 ARG A C 1
ATOM 1519 O O . ARG A 1 193 ? -14.321 -0.427 16.127 1.00 88.38 193 ARG A O 1
ATOM 1526 N N . GLU A 1 194 ? -16.076 0.178 17.383 1.00 90.12 194 GLU A N 1
ATOM 1527 C CA . GLU A 1 194 ? -17.064 -0.114 16.351 1.00 90.12 194 GLU A CA 1
ATOM 1528 C C . GLU A 1 194 ? -16.877 0.731 15.084 1.00 90.12 194 GLU A C 1
ATOM 1530 O O . GLU A 1 194 ? -17.229 0.267 14.004 1.00 90.12 194 GLU A O 1
ATOM 1535 N N . TYR A 1 195 ? -16.277 1.925 15.172 1.00 92.56 195 TYR A N 1
ATOM 1536 C CA . TYR A 1 195 ? -16.002 2.752 13.995 1.00 92.56 195 TYR A CA 1
ATOM 1537 C C . TYR A 1 195 ? -14.957 2.122 13.064 1.00 92.56 195 TYR A C 1
ATOM 1539 O O . TYR A 1 195 ? -14.991 2.376 11.861 1.00 92.56 195 TYR A O 1
ATOM 1547 N N . LEU A 1 196 ? -14.076 1.253 13.578 1.00 95.19 196 LEU A N 1
ATOM 1548 C CA . LEU A 1 196 ? -13.051 0.575 12.775 1.00 95.19 196 LEU A CA 1
ATOM 1549 C C . LEU A 1 196 ? -13.652 -0.351 11.711 1.00 95.19 196 LEU A C 1
ATOM 1551 O O . LEU A 1 196 ? -13.044 -0.529 10.661 1.00 95.19 196 LEU A O 1
ATOM 1555 N N . ARG A 1 197 ? -14.885 -0.845 11.904 1.00 95.56 197 ARG A N 1
ATOM 1556 C CA . ARG A 1 197 ? -15.594 -1.651 10.889 1.00 95.56 197 ARG A CA 1
ATOM 1557 C C . ARG A 1 197 ? -15.936 -0.868 9.618 1.00 95.56 197 ARG A C 1
ATOM 1559 O O . ARG A 1 197 ? -16.313 -1.455 8.608 1.00 95.56 197 ARG A O 1
ATOM 1566 N N . HIS A 1 198 ? -15.867 0.462 9.685 1.00 96.50 198 HIS A N 1
ATOM 1567 C CA . HIS A 1 198 ? -16.071 1.362 8.554 1.00 96.50 198 HIS A CA 1
ATOM 1568 C C . HIS A 1 198 ? -14.754 1.745 7.867 1.00 96.50 198 HIS A C 1
ATOM 1570 O O . HIS A 1 198 ? -14.776 2.563 6.950 1.00 96.50 198 HIS A O 1
ATOM 1576 N N . LEU A 1 199 ? -13.628 1.163 8.282 1.00 98.25 199 LEU A N 1
ATOM 1577 C CA . LEU A 1 199 ? -12.340 1.295 7.619 1.00 98.25 199 LEU A CA 1
ATOM 1578 C C . LEU A 1 199 ? -12.042 0.035 6.800 1.00 98.25 199 LEU A C 1
ATOM 1580 O O . LEU A 1 199 ? -12.118 -1.085 7.304 1.00 98.25 199 LEU A O 1
ATOM 1584 N N . GLU A 1 200 ? -11.678 0.239 5.538 1.00 98.56 200 GLU A N 1
ATOM 1585 C CA . GLU A 1 200 ? -11.119 -0.787 4.663 1.00 98.56 200 GLU A CA 1
ATOM 1586 C C . GLU A 1 200 ? -9.675 -0.413 4.300 1.00 98.56 200 GLU A C 1
ATOM 1588 O O . GLU A 1 200 ? -9.416 0.723 3.894 1.00 98.56 200 GLU A O 1
ATOM 1593 N N . LEU A 1 201 ? -8.740 -1.353 4.449 1.00 98.75 201 LEU A N 1
ATOM 1594 C CA . LEU A 1 201 ? -7.324 -1.192 4.121 1.00 98.75 201 LEU A CA 1
ATOM 1595 C C . LEU A 1 201 ? -6.927 -2.150 2.995 1.00 98.75 201 LEU A C 1
ATOM 1597 O O . LEU A 1 201 ? -6.940 -3.364 3.159 1.00 98.75 201 LEU A O 1
ATOM 1601 N N . TYR A 1 202 ? -6.498 -1.604 1.868 1.00 98.81 202 TYR A N 1
ATOM 1602 C CA . TYR A 1 202 ? -6.029 -2.382 0.730 1.00 98.81 202 TYR A CA 1
ATOM 1603 C C . TYR A 1 202 ? -4.558 -2.091 0.496 1.00 98.81 202 TYR A C 1
ATOM 1605 O O . TYR A 1 202 ? -4.187 -0.942 0.261 1.00 98.81 202 TYR A O 1
ATOM 1613 N N . THR A 1 203 ? -3.701 -3.106 0.562 1.00 98.62 203 THR A N 1
ATOM 1614 C CA . THR A 1 203 ? -2.266 -2.894 0.361 1.00 98.62 203 THR A CA 1
ATOM 1615 C C . THR A 1 203 ? -1.760 -3.611 -0.874 1.00 98.62 203 THR A C 1
ATOM 1617 O O . THR A 1 203 ? -2.029 -4.795 -1.034 1.00 98.62 203 THR A O 1
ATOM 1620 N N . PHE A 1 204 ? -0.956 -2.928 -1.677 1.00 98.38 204 PHE A N 1
ATOM 1621 C CA . PHE A 1 204 ? -0.238 -3.493 -2.812 1.00 98.38 204 PHE A CA 1
ATOM 1622 C C . PHE A 1 204 ? 1.259 -3.458 -2.528 1.00 98.38 204 PHE A C 1
ATOM 1624 O O . PHE A 1 204 ? 1.776 -2.453 -2.033 1.00 98.38 204 PHE A O 1
ATOM 1631 N N . ALA A 1 205 ? 1.968 -4.533 -2.849 1.00 96.38 205 ALA A N 1
ATOM 1632 C CA . ALA A 1 205 ? 3.423 -4.583 -2.723 1.00 96.38 205 ALA A CA 1
ATOM 1633 C C . ALA A 1 205 ? 3.952 -4.319 -1.291 1.00 96.38 205 ALA A C 1
ATOM 1635 O O . ALA A 1 205 ? 5.021 -3.738 -1.113 1.00 96.38 205 ALA A O 1
ATOM 1636 N N . SER A 1 206 ? 3.157 -4.619 -0.259 1.00 95.25 206 SER A N 1
ATOM 1637 C CA . SER A 1 206 ? 3.317 -4.027 1.076 1.00 95.25 206 SER A CA 1
ATOM 1638 C C . SER A 1 206 ? 4.569 -4.488 1.822 1.00 95.25 206 SER A C 1
ATOM 1640 O O . SER A 1 206 ? 4.821 -5.680 1.992 1.00 95.25 206 SER A O 1
ATOM 1642 N N . ALA A 1 207 ? 5.285 -3.526 2.403 1.00 92.12 207 ALA A N 1
ATOM 1643 C CA . ALA A 1 207 ? 6.393 -3.796 3.314 1.00 92.12 207 ALA A CA 1
ATOM 1644 C C . ALA A 1 207 ? 5.957 -3.987 4.784 1.00 92.12 207 ALA A C 1
ATOM 1646 O O . ALA A 1 207 ? 6.801 -4.088 5.677 1.00 92.12 207 ALA A O 1
ATOM 1647 N N . ALA A 1 208 ? 4.648 -3.976 5.066 1.00 92.38 208 ALA A N 1
ATOM 1648 C CA . ALA A 1 208 ? 4.127 -4.125 6.423 1.00 92.38 208 ALA A CA 1
ATOM 1649 C C . ALA A 1 208 ? 4.581 -5.446 7.056 1.00 92.38 208 ALA A C 1
ATOM 1651 O O . ALA A 1 208 ? 4.634 -6.480 6.401 1.00 92.38 208 ALA A O 1
ATOM 1652 N N . THR A 1 209 ? 4.883 -5.407 8.354 1.00 92.06 209 THR A N 1
ATOM 1653 C CA . THR A 1 209 ? 5.280 -6.595 9.138 1.00 92.06 209 THR A CA 1
ATOM 1654 C C . THR A 1 209 ? 4.303 -6.911 10.267 1.00 92.06 209 THR A C 1
ATOM 1656 O O . THR A 1 209 ? 4.498 -7.883 10.992 1.00 92.06 209 THR A O 1
ATOM 1659 N N . GLN A 1 210 ? 3.296 -6.056 10.458 1.00 92.56 210 GLN A N 1
ATOM 1660 C CA . GLN A 1 210 ? 2.273 -6.193 11.485 1.00 92.56 210 GLN A CA 1
ATOM 1661 C C . GLN A 1 210 ? 1.038 -5.362 11.126 1.00 92.56 210 GLN A C 1
ATOM 1663 O O . GLN A 1 210 ? 1.172 -4.238 10.637 1.00 92.56 210 GLN A O 1
ATOM 1668 N N . LEU A 1 211 ? -0.136 -5.900 11.431 1.00 95.75 211 LEU A N 1
ATOM 1669 C CA . LEU A 1 211 ? -1.432 -5.230 11.441 1.00 95.75 211 LEU A CA 1
ATOM 1670 C C . LEU A 1 211 ? -2.307 -5.990 12.444 1.00 95.75 211 LEU A C 1
ATOM 1672 O O . LEU A 1 211 ? -2.687 -7.132 12.205 1.00 95.75 211 LEU A O 1
ATOM 1676 N N . GLU A 1 212 ? -2.587 -5.369 13.583 1.00 93.56 212 GLU A N 1
ATOM 1677 C CA . GLU A 1 212 ? -3.259 -5.987 14.729 1.00 93.5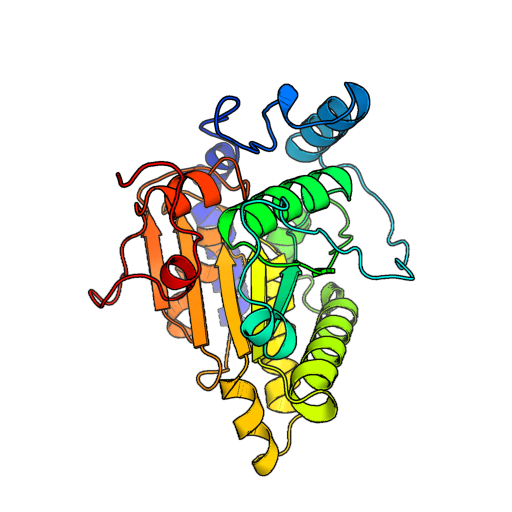6 212 GLU A CA 1
ATOM 1678 C C . GLU A 1 212 ? -4.653 -5.378 14.908 1.00 93.56 212 GLU A C 1
ATOM 1680 O O . GLU A 1 212 ? -4.995 -4.867 15.977 1.00 93.56 212 GLU A O 1
ATOM 1685 N N . ALA A 1 213 ? -5.445 -5.385 13.836 1.00 94.56 213 ALA A N 1
ATOM 1686 C CA . ALA A 1 213 ? -6.758 -4.753 13.798 1.00 94.56 213 ALA A CA 1
ATOM 1687 C C . ALA A 1 213 ? -7.770 -5.621 13.030 1.00 94.56 213 ALA A C 1
ATOM 1689 O O . ALA A 1 213 ? -8.212 -5.229 11.951 1.00 94.56 213 ALA A O 1
ATOM 1690 N N . PRO A 1 214 ? -8.159 -6.796 13.567 1.00 94.00 214 PRO A N 1
ATOM 1691 C CA . PRO A 1 214 ? -9.134 -7.682 12.923 1.00 94.00 214 PRO A CA 1
ATOM 1692 C C . PRO A 1 214 ? -10.522 -7.045 12.736 1.00 94.00 214 PRO A C 1
ATOM 1694 O O . PRO A 1 214 ? -11.348 -7.573 11.998 1.00 94.00 214 PRO A O 1
ATOM 1697 N N . GLU A 1 215 ? -10.799 -5.929 13.414 1.00 94.75 215 GLU A N 1
ATOM 1698 C CA . GLU A 1 215 ? -12.012 -5.131 13.245 1.00 94.75 215 GLU A CA 1
ATOM 1699 C C . GLU A 1 215 ? -12.036 -4.360 11.910 1.00 94.75 215 GLU A C 1
ATOM 1701 O O . GLU A 1 215 ? -13.110 -3.985 11.439 1.00 94.75 215 GLU A O 1
ATOM 1706 N N . VAL A 1 216 ? -10.864 -4.120 11.311 1.00 97.44 216 VAL A N 1
ATOM 1707 C CA . VAL A 1 216 ? -10.691 -3.452 10.016 1.00 97.44 216 VAL A CA 1
ATOM 1708 C C . VAL A 1 216 ? -10.732 -4.496 8.907 1.00 97.44 216 VAL A C 1
ATOM 1710 O O . VAL A 1 216 ? -10.055 -5.521 8.973 1.00 97.44 216 VAL A O 1
ATOM 1713 N N . TYR A 1 217 ? -11.500 -4.230 7.852 1.00 98.25 217 TYR A N 1
ATOM 1714 C CA . TYR A 1 217 ? -11.463 -5.091 6.673 1.00 98.25 217 TYR A CA 1
ATOM 1715 C C . TYR A 1 217 ? -10.174 -4.825 5.896 1.00 98.25 217 TYR A C 1
ATOM 1717 O O . TYR A 1 217 ? -9.932 -3.682 5.510 1.00 98.25 217 TYR A O 1
ATOM 1725 N N . ALA A 1 218 ? -9.364 -5.851 5.640 1.00 98.56 218 ALA A N 1
ATOM 1726 C CA . ALA A 1 218 ? -8.115 -5.681 4.911 1.00 98.56 218 ALA A CA 1
ATOM 1727 C C . ALA A 1 218 ? -7.901 -6.737 3.824 1.00 98.56 218 ALA A C 1
ATOM 1729 O O . ALA A 1 218 ? -8.218 -7.911 4.023 1.00 98.56 218 ALA A O 1
ATOM 1730 N N . GLU A 1 219 ? -7.335 -6.314 2.691 1.00 98.69 219 GLU A N 1
ATOM 1731 C CA . GLU A 1 219 ? -6.828 -7.207 1.644 1.00 98.69 219 GLU A CA 1
ATOM 1732 C C . GLU A 1 219 ? -5.404 -6.805 1.246 1.00 98.69 219 GLU A C 1
ATOM 1734 O O . GLU A 1 219 ? -5.089 -5.622 1.069 1.00 98.69 219 GLU A O 1
ATOM 1739 N N . HIS A 1 220 ? -4.542 -7.802 1.085 1.00 98.69 220 HIS A N 1
ATOM 1740 C CA . HIS A 1 220 ? -3.127 -7.627 0.799 1.00 98.69 220 HIS A CA 1
ATOM 1741 C C . HIS A 1 220 ? -2.763 -8.309 -0.518 1.00 98.69 220 HIS A C 1
ATOM 1743 O O . HIS A 1 220 ? -2.759 -9.532 -0.602 1.00 98.69 220 HIS A O 1
ATOM 1749 N N . PHE A 1 221 ? -2.436 -7.511 -1.532 1.00 98.69 221 PHE A N 1
ATOM 1750 C CA . PHE A 1 221 ? -2.033 -7.965 -2.858 1.00 98.69 221 PHE A CA 1
ATOM 1751 C C . PHE A 1 221 ? -0.514 -7.957 -2.979 1.00 98.69 221 PHE A C 1
ATOM 1753 O O . PHE A 1 221 ? 0.125 -6.911 -2.797 1.00 98.69 221 PHE A O 1
ATOM 1760 N N . TYR A 1 222 ? 0.070 -9.101 -3.323 1.00 98.06 222 TYR A N 1
ATOM 1761 C CA . TYR A 1 222 ? 1.505 -9.206 -3.548 1.00 98.06 222 TYR A CA 1
ATOM 1762 C C . TYR A 1 222 ? 1.863 -10.127 -4.718 1.00 98.06 222 TYR A C 1
ATOM 1764 O O . TYR A 1 222 ? 1.260 -11.175 -4.946 1.00 98.06 222 TYR A O 1
ATOM 1772 N N . ASN A 1 223 ? 2.885 -9.723 -5.467 1.00 98.19 223 ASN A N 1
ATOM 1773 C CA . ASN A 1 223 ? 3.531 -10.571 -6.458 1.00 98.19 223 ASN A CA 1
ATOM 1774 C C . ASN A 1 223 ? 4.506 -11.515 -5.738 1.00 98.19 223 ASN A C 1
ATOM 1776 O O . ASN A 1 223 ? 5.324 -11.067 -4.930 1.00 98.19 223 ASN A O 1
ATOM 1780 N N . SER A 1 224 ? 4.472 -12.814 -6.040 1.00 97.12 224 SER A N 1
ATOM 1781 C CA . SER A 1 224 ? 5.237 -13.828 -5.298 1.00 97.12 224 SER A CA 1
ATOM 1782 C C . SER A 1 224 ? 6.756 -13.647 -5.384 1.00 97.12 224 SER A C 1
ATOM 1784 O O . SER A 1 224 ? 7.490 -14.159 -4.535 1.00 97.12 224 SER A O 1
ATOM 1786 N N . ARG A 1 225 ? 7.248 -12.887 -6.373 1.00 96.75 225 ARG A N 1
ATOM 1787 C CA . ARG A 1 225 ? 8.670 -12.565 -6.580 1.00 96.75 225 ARG A CA 1
ATOM 1788 C C . ARG A 1 225 ? 9.009 -11.090 -6.366 1.00 96.75 225 ARG A C 1
ATOM 1790 O O . ARG A 1 225 ? 10.126 -10.683 -6.680 1.00 96.75 225 ARG A O 1
ATOM 1797 N N . ASP A 1 226 ? 8.084 -10.292 -5.837 1.00 95.44 226 ASP A N 1
ATOM 1798 C CA . ASP A 1 226 ? 8.385 -8.926 -5.411 1.00 95.44 226 ASP A CA 1
ATOM 1799 C C . ASP A 1 226 ? 9.196 -8.943 -4.113 1.00 95.44 226 ASP A C 1
ATOM 1801 O O . ASP A 1 226 ? 8.703 -9.305 -3.044 1.00 95.44 226 ASP A O 1
ATOM 1805 N N . TYR A 1 227 ? 10.446 -8.504 -4.209 1.00 92.94 227 TYR A N 1
ATOM 1806 C CA . TYR A 1 227 ? 11.367 -8.420 -3.087 1.00 92.94 227 TYR A CA 1
ATOM 1807 C C . TYR A 1 227 ? 10.779 -7.712 -1.854 1.00 92.94 227 TYR A C 1
ATOM 1809 O O . TYR A 1 227 ? 10.931 -8.214 -0.740 1.00 92.94 227 TYR A O 1
ATOM 1817 N N . VAL A 1 228 ? 10.086 -6.580 -2.031 1.00 92.12 228 VAL A N 1
ATOM 1818 C CA . VAL A 1 228 ? 9.571 -5.791 -0.898 1.00 92.12 228 VAL A CA 1
ATOM 1819 C C . VAL A 1 228 ? 8.467 -6.540 -0.164 1.00 92.12 228 VAL A C 1
ATOM 1821 O O . VAL A 1 228 ? 8.498 -6.647 1.063 1.00 92.12 228 VAL A O 1
ATOM 1824 N N . SER A 1 229 ? 7.529 -7.116 -0.910 1.00 94.25 229 SER A N 1
ATOM 1825 C CA . SER A 1 229 ? 6.457 -7.926 -0.331 1.00 94.25 229 SER A CA 1
ATOM 1826 C C . SER A 1 229 ? 7.004 -9.140 0.413 1.00 94.25 229 SER A C 1
ATOM 1828 O O . SER A 1 229 ? 6.531 -9.469 1.499 1.00 94.25 229 SER A O 1
ATOM 1830 N N . ARG A 1 230 ? 8.051 -9.770 -0.134 1.00 94.56 230 ARG A N 1
ATOM 1831 C CA . ARG A 1 230 ? 8.696 -10.949 0.456 1.00 94.56 230 ARG A CA 1
ATOM 1832 C C . ARG A 1 230 ? 9.395 -10.653 1.777 1.00 94.56 230 ARG A C 1
ATOM 1834 O O . ARG A 1 230 ? 9.380 -11.511 2.654 1.00 94.56 230 ARG A O 1
ATOM 1841 N N . ILE A 1 231 ? 9.975 -9.466 1.955 1.00 92.69 231 ILE A N 1
ATOM 1842 C CA . ILE A 1 231 ? 10.541 -9.055 3.253 1.00 92.69 231 ILE A CA 1
ATOM 1843 C C . ILE A 1 231 ? 9.481 -8.464 4.200 1.00 92.69 231 ILE A C 1
ATOM 1845 O O . ILE A 1 231 ? 9.686 -8.446 5.414 1.00 92.69 231 ILE A O 1
ATOM 1849 N N . GLY A 1 232 ? 8.355 -8.005 3.650 1.00 93.69 232 GLY A N 1
ATOM 1850 C CA . GLY A 1 232 ? 7.208 -7.451 4.358 1.00 93.69 232 GLY A CA 1
ATOM 1851 C C . GLY A 1 232 ? 6.060 -8.444 4.482 1.00 93.69 232 GLY A C 1
ATOM 1852 O O . GLY A 1 232 ? 6.196 -9.474 5.147 1.00 93.69 232 GLY A O 1
ATOM 1853 N N . VAL A 1 233 ? 4.929 -8.107 3.855 1.00 95.38 233 VAL A N 1
ATOM 1854 C CA . VAL A 1 233 ? 3.623 -8.732 4.102 1.00 95.38 233 VAL A CA 1
ATOM 1855 C C . VAL A 1 233 ? 3.626 -10.253 3.935 1.00 95.38 233 VAL A C 1
ATOM 1857 O O . VAL A 1 233 ? 3.099 -10.952 4.795 1.00 95.38 233 VAL A O 1
ATOM 1860 N N . ALA A 1 234 ? 4.312 -10.773 2.915 1.00 95.56 234 ALA A N 1
ATOM 1861 C CA . ALA A 1 234 ? 4.318 -12.200 2.586 1.00 95.56 234 ALA A CA 1
ATOM 1862 C C . ALA A 1 234 ? 5.141 -13.055 3.571 1.00 95.56 234 ALA A C 1
ATOM 1864 O O . ALA A 1 234 ? 4.954 -14.259 3.664 1.00 95.56 234 ALA A O 1
ATOM 1865 N N . SER A 1 235 ? 6.063 -12.459 4.338 1.00 93.75 235 SER A N 1
ATOM 1866 C CA . SER A 1 235 ? 6.786 -13.179 5.407 1.00 93.75 235 SER A CA 1
ATOM 1867 C C . SER A 1 235 ? 6.146 -13.003 6.791 1.00 93.75 235 SER A C 1
ATOM 1869 O O . SER A 1 235 ? 6.683 -13.516 7.777 1.00 93.75 235 SER A O 1
ATOM 1871 N N . HIS A 1 236 ? 5.038 -12.260 6.886 1.00 93.94 236 HIS A N 1
ATOM 1872 C CA . HIS A 1 236 ? 4.436 -11.833 8.152 1.00 93.94 236 HIS A CA 1
ATOM 1873 C C . HIS A 1 236 ? 2.915 -12.046 8.209 1.00 93.94 236 HIS A C 1
ATOM 1875 O O . HIS A 1 236 ? 2.238 -11.388 8.996 1.00 93.94 236 HIS A O 1
ATOM 1881 N N . GLU A 1 237 ? 2.368 -12.982 7.429 1.00 91.56 237 GLU A N 1
ATOM 1882 C CA . GLU A 1 237 ? 0.923 -13.263 7.371 1.00 91.56 237 GLU A CA 1
ATOM 1883 C C . GLU A 1 237 ? 0.301 -13.488 8.759 1.00 91.56 237 GLU A C 1
ATOM 1885 O O . GLU A 1 237 ? -0.741 -12.934 9.085 1.00 91.56 237 GLU A O 1
ATOM 1890 N N . HIS A 1 238 ? 0.983 -14.216 9.648 1.00 92.50 238 HIS A N 1
ATOM 1891 C CA . HIS A 1 238 ? 0.492 -14.457 11.012 1.00 92.50 238 HIS A CA 1
ATOM 1892 C C . HIS A 1 238 ? 0.457 -13.208 11.911 1.00 92.50 238 HIS A C 1
ATOM 1894 O O . HIS A 1 238 ? -0.139 -13.254 12.985 1.00 92.50 238 HIS A O 1
ATOM 1900 N N . GLN A 1 239 ? 1.141 -12.126 11.534 1.00 94.56 239 GLN A N 1
ATOM 1901 C CA . GLN A 1 239 ? 1.136 -10.849 12.256 1.00 94.56 239 GLN A CA 1
ATOM 1902 C C . GLN A 1 239 ? 0.224 -9.808 11.597 1.00 94.56 239 GLN A C 1
ATOM 1904 O O . GLN A 1 239 ? 0.145 -8.680 12.085 1.00 94.56 239 GLN A O 1
ATOM 1909 N N . ILE A 1 240 ? -0.423 -10.148 10.482 1.00 96.25 240 ILE A N 1
ATOM 1910 C CA . ILE A 1 240 ? -1.185 -9.218 9.656 1.00 96.25 240 ILE A CA 1
ATOM 1911 C C . ILE A 1 240 ? -2.617 -9.736 9.544 1.00 96.25 240 ILE A C 1
ATOM 1913 O O . ILE A 1 240 ? -2.880 -10.759 8.923 1.00 96.25 240 ILE A O 1
ATOM 1917 N N . SER A 1 241 ? -3.563 -9.034 10.167 1.00 97.44 241 SER A N 1
ATOM 1918 C CA . SER A 1 241 ? -4.986 -9.334 10.006 1.00 97.44 241 SER A CA 1
ATOM 1919 C C . SER A 1 241 ? -5.480 -8.929 8.618 1.00 97.44 241 SER A C 1
ATOM 1921 O O . SER A 1 241 ? -5.298 -7.780 8.230 1.00 97.44 241 SER A O 1
ATOM 1923 N N . GLY A 1 242 ? -6.179 -9.816 7.915 1.00 97.12 242 GLY A N 1
ATOM 1924 C CA . GLY A 1 242 ? -6.752 -9.519 6.603 1.00 97.12 242 GLY A CA 1
ATOM 1925 C C . GLY A 1 242 ? -6.788 -10.749 5.708 1.00 97.12 242 GLY A C 1
ATOM 1926 O O . GLY A 1 242 ? -6.476 -11.856 6.144 1.00 97.12 242 GLY A O 1
ATOM 1927 N N . ARG A 1 243 ? -7.179 -10.541 4.453 1.00 97.69 243 ARG A N 1
ATOM 1928 C CA . ARG A 1 243 ? -7.119 -11.548 3.389 1.00 97.69 243 ARG A CA 1
ATOM 1929 C C . ARG A 1 243 ? -5.887 -11.316 2.523 1.00 97.69 243 ARG A C 1
ATOM 1931 O O . ARG A 1 243 ? -5.490 -10.171 2.311 1.00 97.69 243 ARG A O 1
ATOM 1938 N N . PHE A 1 244 ? -5.319 -12.386 1.985 1.00 98.44 244 PHE A N 1
ATOM 1939 C CA . PHE A 1 244 ? -4.122 -12.328 1.151 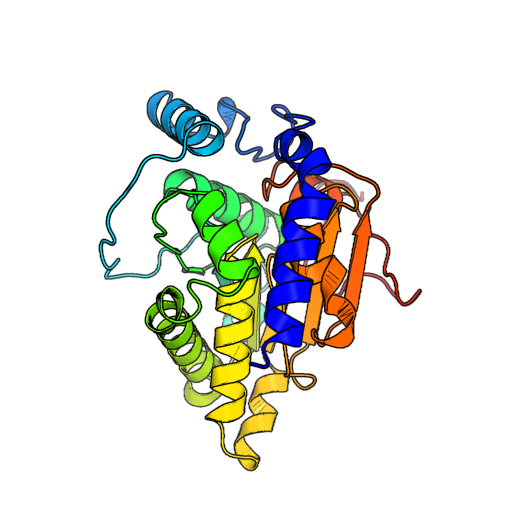1.00 98.44 244 PHE A CA 1
ATOM 1940 C C . PHE A 1 244 ? -4.450 -12.765 -0.269 1.00 98.44 244 PHE A C 1
ATOM 1942 O O . PHE A 1 244 ? -5.244 -13.683 -0.485 1.00 98.44 244 PHE A O 1
ATOM 1949 N N . PHE A 1 245 ? -3.864 -12.055 -1.224 1.00 98.50 245 PHE A N 1
ATOM 1950 C CA . PHE A 1 245 ? -4.082 -12.230 -2.644 1.00 98.50 245 PHE A CA 1
ATOM 1951 C C . PHE A 1 245 ? -2.734 -12.269 -3.351 1.00 98.50 245 PHE A C 1
ATOM 1953 O O . PHE A 1 245 ? -1.993 -11.279 -3.351 1.00 98.50 245 PHE A O 1
ATOM 1960 N N . THR A 1 246 ? -2.448 -13.391 -3.998 1.00 97.69 246 THR A N 1
ATOM 1961 C CA . THR A 1 246 ? -1.127 -13.660 -4.565 1.00 97.69 246 THR A CA 1
ATOM 1962 C C . THR A 1 246 ? -1.207 -13.826 -6.069 1.00 97.69 246 THR A C 1
ATOM 1964 O O . THR A 1 246 ? -2.200 -14.295 -6.629 1.00 97.69 246 THR A O 1
ATOM 1967 N N . LEU A 1 247 ? -0.138 -13.404 -6.737 1.00 97.69 247 LEU A N 1
ATOM 1968 C CA . LEU A 1 247 ? 0.081 -13.636 -8.153 1.00 97.69 247 LEU A CA 1
ATOM 1969 C C . LEU A 1 247 ? 1.514 -14.116 -8.380 1.00 97.69 247 LEU A C 1
ATOM 1971 O O . LEU A 1 247 ? 2.470 -13.488 -7.923 1.00 97.69 247 LEU A O 1
ATOM 1975 N N . GLU A 1 248 ? 1.675 -15.188 -9.155 1.00 97.56 248 GLU A N 1
ATOM 1976 C CA . GLU A 1 248 ? 2.979 -15.611 -9.673 1.00 97.56 248 GLU A CA 1
ATOM 1977 C C . GLU A 1 248 ? 3.506 -14.598 -10.704 1.00 97.56 248 GLU A C 1
ATOM 1979 O O . GLU A 1 248 ? 3.300 -14.725 -11.914 1.00 97.56 248 GLU A O 1
ATOM 1984 N N . ALA A 1 249 ? 4.171 -13.555 -10.207 1.00 97.12 249 ALA A N 1
ATOM 1985 C CA . ALA A 1 249 ? 4.726 -12.454 -10.985 1.00 97.12 249 ALA A CA 1
ATOM 1986 C C . ALA A 1 249 ? 5.910 -11.788 -10.264 1.00 97.12 249 ALA A C 1
ATOM 1988 O O . ALA A 1 249 ? 6.217 -12.076 -9.104 1.00 97.12 249 ALA A O 1
ATOM 1989 N N . THR A 1 250 ? 6.585 -10.894 -10.984 1.00 96.12 250 THR A N 1
ATOM 1990 C CA . THR A 1 250 ? 7.670 -10.020 -10.518 1.00 96.12 250 THR A CA 1
ATOM 1991 C C . THR A 1 250 ? 7.224 -8.555 -10.558 1.00 96.12 250 THR A C 1
ATOM 1993 O O . THR A 1 250 ? 6.117 -8.250 -10.999 1.00 96.12 250 THR A O 1
ATOM 1996 N N . GLY A 1 251 ? 8.097 -7.639 -10.137 1.00 92.88 251 GLY A N 1
ATOM 1997 C CA . GLY A 1 251 ? 7.849 -6.206 -10.229 1.00 92.88 251 GLY A CA 1
ATOM 1998 C C . GLY A 1 251 ? 7.177 -5.618 -8.993 1.00 92.88 251 GLY A C 1
ATOM 1999 O O . GLY A 1 251 ? 6.418 -6.285 -8.290 1.00 92.88 251 GLY A O 1
ATOM 2000 N N . HIS A 1 252 ? 7.489 -4.350 -8.732 1.00 93.19 252 HIS A N 1
ATOM 2001 C CA . HIS A 1 252 ? 7.135 -3.642 -7.504 1.00 93.19 252 HIS A CA 1
ATOM 2002 C C . HIS A 1 252 ? 6.255 -2.404 -7.730 1.00 93.19 252 HIS A C 1
ATOM 2004 O O . HIS A 1 252 ? 5.436 -2.062 -6.882 1.00 93.19 252 HIS A O 1
ATOM 2010 N N . LEU A 1 253 ? 6.414 -1.721 -8.868 1.00 92.44 253 LEU A N 1
ATOM 2011 C CA . LEU A 1 253 ? 5.673 -0.494 -9.205 1.00 92.44 253 LEU A CA 1
ATOM 2012 C C . LEU A 1 253 ? 4.147 -0.698 -9.203 1.00 92.44 253 LEU A C 1
ATOM 2014 O O . LEU A 1 253 ? 3.651 -1.717 -9.694 1.00 92.44 253 LEU A O 1
ATOM 2018 N N . MET A 1 254 ? 3.425 0.285 -8.664 1.00 94.50 254 MET A N 1
ATOM 2019 C CA . MET A 1 254 ? 1.989 0.232 -8.393 1.00 94.50 254 MET A CA 1
ATOM 2020 C C . MET A 1 254 ? 1.175 0.025 -9.671 1.0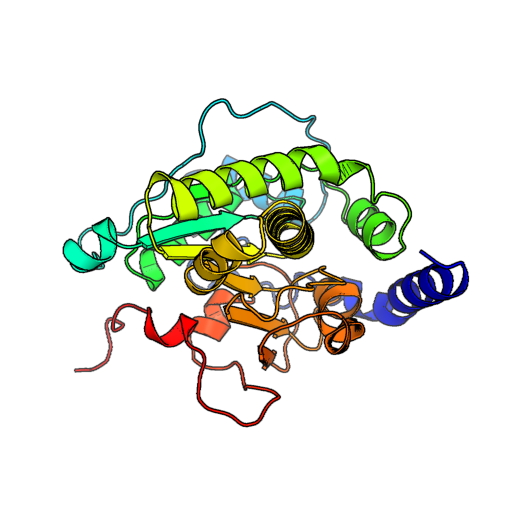0 94.50 254 MET A C 1
ATOM 2022 O O . MET A 1 254 ? 0.374 -0.903 -9.741 1.00 94.50 254 MET A O 1
ATOM 2026 N N . ASN A 1 255 ? 1.376 0.837 -10.705 1.00 94.75 255 ASN A N 1
ATOM 2027 C CA . ASN A 1 255 ? 0.558 0.734 -11.911 1.00 94.75 255 ASN A CA 1
ATOM 2028 C C . ASN A 1 255 ? 1.095 -0.358 -12.836 1.00 94.75 255 ASN A C 1
ATOM 2030 O O . ASN A 1 255 ? 0.335 -1.226 -13.273 1.00 94.75 255 ASN A O 1
ATOM 2034 N N . ALA A 1 256 ? 2.409 -0.347 -13.080 1.00 93.06 256 ALA A N 1
ATOM 2035 C CA . ALA A 1 256 ? 3.050 -1.221 -14.055 1.00 93.06 256 ALA A CA 1
ATOM 2036 C C . ALA A 1 256 ? 2.974 -2.715 -13.694 1.00 93.06 256 ALA A C 1
ATOM 2038 O O . ALA A 1 256 ? 2.894 -3.552 -14.594 1.00 93.06 256 ALA A O 1
ATOM 2039 N N . HIS A 1 257 ? 2.985 -3.068 -12.402 1.00 95.44 257 HIS A N 1
ATOM 2040 C CA . HIS A 1 257 ? 3.045 -4.471 -11.962 1.00 95.44 257 HIS A CA 1
ATOM 2041 C C . HIS A 1 257 ? 1.870 -4.912 -11.089 1.00 95.44 257 HIS A C 1
ATOM 2043 O O . HIS A 1 257 ? 1.611 -6.110 -10.998 1.00 95.44 257 HIS A O 1
ATOM 2049 N N . TYR A 1 258 ? 1.154 -3.983 -10.452 1.00 97.19 258 TYR A N 1
ATOM 2050 C CA . TYR A 1 258 ? 0.063 -4.325 -9.541 1.00 97.19 258 TYR A CA 1
ATOM 2051 C C . TYR A 1 258 ? -1.309 -4.012 -10.132 1.00 97.19 258 TYR A C 1
ATOM 2053 O O . TYR A 1 258 ? -2.073 -4.944 -10.389 1.00 97.19 258 TYR A O 1
ATOM 2061 N N . LEU A 1 259 ? -1.623 -2.744 -10.415 1.00 95.56 259 LEU A N 1
ATOM 2062 C CA . LEU A 1 259 ? -2.947 -2.353 -10.910 1.00 95.56 259 LEU A CA 1
ATOM 2063 C C . LEU A 1 259 ? -3.286 -2.996 -12.250 1.00 95.56 259 LEU A C 1
ATOM 2065 O O . LEU A 1 259 ? -4.414 -3.449 -12.426 1.00 95.56 259 LEU A O 1
ATOM 2069 N N . TYR A 1 260 ? -2.320 -3.108 -13.165 1.00 91.50 260 TYR A N 1
ATOM 2070 C CA . TYR A 1 260 ? -2.529 -3.802 -14.436 1.00 91.50 260 TYR A CA 1
ATOM 2071 C C . TYR A 1 260 ? -3.031 -5.247 -14.240 1.00 91.50 260 TYR A C 1
ATOM 2073 O O . TYR A 1 260 ? -3.995 -5.681 -14.878 1.00 91.50 260 TYR A O 1
ATOM 2081 N N . HIS A 1 261 ? -2.418 -5.996 -13.321 1.00 95.12 261 HIS A N 1
ATOM 2082 C CA . HIS A 1 261 ? -2.822 -7.369 -13.015 1.00 95.12 261 HIS A CA 1
ATOM 2083 C C . HIS A 1 261 ? -4.104 -7.447 -12.182 1.00 95.12 261 HIS A C 1
ATOM 2085 O O . HIS A 1 261 ? -4.920 -8.341 -12.407 1.00 95.12 261 HIS A O 1
ATOM 2091 N N . PHE A 1 262 ? -4.304 -6.492 -11.274 1.00 96.81 262 PHE A N 1
ATOM 2092 C CA . PHE A 1 262 ? -5.507 -6.374 -10.460 1.00 96.81 262 PHE A CA 1
ATOM 2093 C C . PHE A 1 262 ? -6.753 -6.154 -11.321 1.00 96.81 262 PHE A C 1
ATOM 2095 O O . PHE A 1 262 ? -7.708 -6.917 -11.220 1.00 96.81 262 PHE A O 1
ATOM 2102 N N . VAL A 1 263 ? -6.706 -5.185 -12.240 1.00 94.56 263 VAL A N 1
ATOM 2103 C CA . VAL A 1 263 ? -7.809 -4.891 -13.171 1.00 94.56 263 VAL A CA 1
ATOM 2104 C C . VAL A 1 263 ? -8.100 -6.075 -14.094 1.00 94.56 263 VAL A C 1
ATOM 2106 O O . VAL A 1 263 ? -9.241 -6.293 -14.486 1.00 94.56 263 VAL A O 1
ATOM 2109 N N . SER A 1 264 ? -7.078 -6.874 -14.402 1.00 92.62 264 SER A N 1
ATOM 2110 C CA . SER A 1 264 ? -7.213 -8.093 -15.205 1.00 92.62 264 SER A CA 1
ATOM 2111 C C . SER A 1 264 ? -7.752 -9.297 -14.413 1.00 92.62 264 SER A C 1
ATOM 2113 O O . SER A 1 264 ? -7.810 -10.394 -14.962 1.00 92.62 264 SER A O 1
ATOM 2115 N N . GLY A 1 265 ? -8.092 -9.134 -13.127 1.00 94.62 265 GLY A N 1
ATOM 2116 C CA . GLY A 1 265 ? -8.651 -10.198 -12.288 1.00 94.62 265 GLY A CA 1
ATOM 2117 C C . GLY A 1 265 ? -7.689 -11.358 -12.017 1.00 94.62 265 GLY A C 1
ATOM 2118 O O . GLY A 1 265 ? -8.134 -12.483 -11.823 1.00 94.62 265 GLY A O 1
ATOM 2119 N N . ARG A 1 266 ? -6.371 -11.114 -12.051 1.00 95.62 266 ARG A N 1
ATOM 2120 C CA . ARG A 1 266 ? -5.356 -12.184 -11.995 1.00 95.62 266 ARG A CA 1
ATOM 2121 C C . ARG A 1 266 ? -4.947 -12.624 -10.591 1.00 95.62 266 ARG A C 1
ATOM 2123 O O . ARG A 1 266 ? -4.253 -13.626 -10.474 1.00 95.62 266 ARG A O 1
ATOM 2130 N N . TYR A 1 267 ? -5.292 -11.861 -9.562 1.00 97.38 267 TYR A N 1
ATOM 2131 C CA . TYR A 1 267 ? -4.917 -12.188 -8.190 1.00 97.38 267 TYR A CA 1
ATOM 2132 C C . TYR A 1 267 ? -5.839 -13.254 -7.610 1.00 97.38 267 TYR A C 1
ATOM 2134 O O . TYR A 1 267 ? -7.060 -13.095 -7.634 1.00 97.38 267 TYR A O 1
ATOM 2142 N N . GLU A 1 268 ? -5.244 -14.297 -7.041 1.00 95.81 268 GLU A N 1
ATOM 2143 C CA . GLU A 1 268 ? -5.971 -15.409 -6.438 1.00 95.81 268 GLU A CA 1
ATOM 2144 C C . GLU A 1 268 ? -5.980 -15.274 -4.909 1.00 95.81 268 GLU A C 1
ATOM 2146 O O . GLU A 1 268 ? -4.943 -14.945 -4.324 1.00 95.81 268 GLU A O 1
ATOM 2151 N N . PRO A 1 269 ? -7.127 -15.496 -4.242 1.00 97.00 269 PRO A N 1
ATOM 2152 C CA . PRO A 1 269 ? -7.198 -15.469 -2.789 1.00 97.00 269 PRO A CA 1
ATOM 2153 C C . PRO A 1 269 ? -6.510 -16.699 -2.181 1.00 97.00 269 PRO A C 1
ATOM 2155 O O . PRO A 1 269 ? -6.830 -17.836 -2.530 1.00 97.00 269 PRO A O 1
ATOM 2158 N N . GLU A 1 270 ? -5.621 -16.493 -1.211 1.00 95.94 270 GLU A N 1
ATOM 2159 C CA . GLU A 1 270 ? -4.907 -17.597 -0.543 1.00 95.94 270 GLU A CA 1
ATOM 2160 C C . GLU A 1 270 ? -5.802 -18.397 0.413 1.00 95.94 270 GLU A C 1
ATOM 2162 O O . GLU A 1 270 ? -5.524 -19.555 0.719 1.00 95.94 270 GLU A O 1
ATOM 2167 N N . ASP A 1 271 ? -6.915 -17.800 0.848 1.00 93.75 271 ASP A N 1
ATOM 2168 C CA . ASP A 1 271 ? -7.933 -18.456 1.671 1.00 93.75 271 ASP A CA 1
ATOM 2169 C C . ASP A 1 271 ? -8.896 -19.350 0.865 1.00 93.75 271 ASP A C 1
ATOM 2171 O O . ASP A 1 271 ? -9.764 -19.998 1.452 1.00 93.75 271 ASP A O 1
ATOM 2175 N N . GLY A 1 272 ? -8.761 -19.398 -0.469 1.00 90.12 272 GLY A N 1
ATOM 2176 C CA . GLY A 1 272 ? -9.666 -20.128 -1.364 1.00 90.12 272 GLY A CA 1
ATOM 2177 C C . GLY A 1 272 ? -11.106 -19.597 -1.369 1.00 90.12 272 GLY A C 1
ATOM 2178 O O . GLY A 1 272 ? -12.010 -20.285 -1.847 1.00 90.12 272 GLY A O 1
ATOM 2179 N N . GLY A 1 273 ? -11.335 -18.411 -0.798 1.00 88.88 273 GLY A N 1
ATOM 2180 C CA . GLY A 1 273 ? -12.638 -17.769 -0.695 1.00 88.88 273 GLY A CA 1
ATOM 2181 C C . GLY A 1 273 ? -13.073 -17.056 -1.977 1.00 88.88 273 GLY A C 1
ATOM 2182 O O . GLY A 1 273 ? -12.528 -17.250 -3.061 1.00 88.88 273 GLY A O 1
ATOM 2183 N N . GLU A 1 274 ? -14.085 -16.198 -1.845 1.00 89.12 274 GLU A N 1
ATOM 2184 C CA . GLU A 1 274 ? -14.581 -15.369 -2.948 1.00 89.12 274 GLU A CA 1
ATOM 2185 C C . GLU A 1 274 ? -13.538 -14.339 -3.419 1.00 89.12 274 GLU A C 1
ATOM 2187 O O . GLU A 1 274 ? -12.510 -14.112 -2.775 1.00 89.12 274 GLU A O 1
ATOM 2192 N N . GLY A 1 275 ? -13.824 -13.671 -4.539 1.00 91.62 275 GLY A N 1
ATOM 2193 C CA . GLY A 1 275 ? -12.972 -12.614 -5.081 1.00 91.62 275 GLY A CA 1
ATOM 2194 C C . GLY A 1 275 ? -12.746 -11.431 -4.126 1.00 91.62 275 GLY A C 1
ATOM 2195 O O . GLY A 1 275 ? -13.313 -11.330 -3.034 1.00 91.62 275 GLY A O 1
ATOM 2196 N N . SER A 1 276 ? -11.885 -10.513 -4.558 1.00 96.19 276 SER A N 1
ATOM 2197 C CA . SER A 1 276 ? -11.581 -9.283 -3.823 1.00 96.19 276 SER A CA 1
ATOM 2198 C C . SER A 1 276 ? -12.812 -8.379 -3.693 1.00 96.19 276 SER A C 1
ATOM 2200 O O . SER A 1 276 ? -13.507 -8.100 -4.674 1.00 96.19 276 SER A O 1
ATOM 2202 N N . ARG A 1 277 ? -13.037 -7.833 -2.492 1.00 96.50 277 ARG A N 1
ATOM 2203 C CA . ARG A 1 277 ? -14.008 -6.753 -2.274 1.00 96.50 277 ARG A CA 1
ATOM 2204 C C . ARG A 1 277 ? -13.580 -5.481 -2.997 1.00 96.50 277 ARG A C 1
ATOM 2206 O O . ARG A 1 277 ? -14.445 -4.785 -3.525 1.00 96.50 277 ARG A O 1
ATOM 2213 N N . LEU A 1 278 ? -12.275 -5.193 -3.055 1.00 96.75 278 LEU A N 1
ATOM 2214 C CA . LEU A 1 278 ? -11.767 -4.044 -3.803 1.00 96.75 278 LEU A CA 1
ATOM 2215 C C . LEU A 1 278 ? -12.185 -4.110 -5.276 1.00 96.75 278 LEU A C 1
ATOM 2217 O O . LEU A 1 278 ? -12.604 -3.102 -5.843 1.00 96.75 278 LEU A O 1
ATOM 2221 N N . ALA A 1 279 ? -12.117 -5.301 -5.879 1.00 95.50 279 ALA A N 1
ATOM 2222 C CA . ALA A 1 279 ? -12.510 -5.507 -7.272 1.00 95.50 279 ALA A CA 1
ATOM 2223 C C . ALA A 1 279 ? -13.998 -5.184 -7.498 1.00 95.50 279 ALA A C 1
ATOM 2225 O O . ALA A 1 279 ? -14.364 -4.651 -8.542 1.00 95.50 279 ALA A O 1
ATOM 2226 N N . GLY A 1 280 ? -14.846 -5.392 -6.484 1.00 93.12 280 GLY A N 1
ATOM 2227 C CA . GLY A 1 280 ? -16.261 -5.015 -6.510 1.00 93.12 280 GLY A CA 1
ATOM 2228 C C . GLY A 1 280 ? -16.535 -3.506 -6.610 1.00 93.12 280 GLY A C 1
ATOM 2229 O O . GLY A 1 280 ? -17.656 -3.122 -6.936 1.00 93.12 280 GLY A O 1
ATOM 2230 N N . TYR A 1 281 ? -15.544 -2.637 -6.362 1.00 92.38 281 TYR A N 1
ATOM 2231 C CA . TYR A 1 281 ? -15.679 -1.187 -6.572 1.00 92.38 281 TYR A CA 1
ATOM 2232 C C . TYR A 1 281 ? -15.305 -0.721 -7.973 1.00 92.38 281 TYR A C 1
ATOM 2234 O O . TYR A 1 281 ? -15.515 0.457 -8.281 1.00 92.38 281 TYR A O 1
ATOM 2242 N N . MET A 1 282 ? -14.699 -1.582 -8.791 1.00 91.56 282 MET A N 1
ATOM 2243 C CA . MET A 1 282 ? -14.283 -1.192 -10.130 1.00 91.56 282 MET A CA 1
ATOM 2244 C C . MET A 1 282 ? -15.495 -0.711 -10.926 1.00 91.56 282 MET A C 1
ATOM 2246 O O . MET A 1 282 ? -16.577 -1.300 -10.878 1.00 91.56 282 MET A O 1
ATOM 2250 N N . THR A 1 283 ? -15.317 0.387 -11.656 1.00 80.94 283 THR A N 1
ATOM 2251 C CA . THR A 1 283 ? -16.314 0.791 -12.647 1.00 80.94 283 THR A CA 1
ATOM 2252 C C . THR A 1 283 ? -16.420 -0.318 -13.691 1.00 80.94 283 THR A C 1
ATOM 2254 O O . THR A 1 283 ? -15.400 -0.900 -14.066 1.00 80.94 283 THR A O 1
ATOM 2257 N N . ALA A 1 284 ? -17.640 -0.664 -14.120 1.00 57.97 284 ALA A N 1
ATOM 2258 C CA . ALA A 1 284 ? -17.820 -1.608 -15.220 1.00 57.97 284 ALA A CA 1
ATOM 2259 C C . ALA A 1 284 ? -16.966 -1.112 -16.393 1.00 57.97 284 ALA A C 1
ATOM 2261 O O . ALA A 1 284 ? -17.137 0.023 -16.845 1.00 57.97 284 ALA A O 1
ATOM 2262 N N . GLY A 1 285 ? -15.970 -1.905 -16.792 1.00 46.03 285 GLY A N 1
ATOM 2263 C CA . GLY A 1 285 ? -15.018 -1.479 -17.807 1.00 46.03 285 GLY A CA 1
ATOM 2264 C C . GLY A 1 285 ? -15.736 -1.157 -19.122 1.00 46.03 285 GLY A C 1
ATOM 2265 O O . GLY A 1 285 ? -16.809 -1.703 -19.388 1.00 46.03 285 GLY A O 1
ATOM 2266 N N . PRO A 1 286 ? -15.160 -0.307 -19.987 1.00 36.25 286 PRO A N 1
ATOM 2267 C CA . PRO A 1 286 ? -15.603 -0.232 -21.370 1.00 36.25 286 PRO A CA 1
ATOM 2268 C C . PRO A 1 286 ? -15.266 -1.573 -22.044 1.00 36.25 286 PRO A C 1
ATOM 2270 O O . PRO A 1 286 ? -14.150 -1.755 -22.522 1.00 36.25 286 PRO A O 1
ATOM 2273 N N . GLY A 1 287 ? -16.180 -2.549 -22.009 1.00 38.03 287 GLY A N 1
ATOM 2274 C CA . GLY A 1 287 ? -15.923 -3.866 -22.604 1.00 38.03 287 GLY A CA 1
ATOM 2275 C C . GLY A 1 287 ? -16.816 -5.042 -22.200 1.00 38.03 287 GLY A C 1
ATOM 2276 O O . GLY A 1 287 ? -16.410 -6.178 -22.429 1.00 38.03 287 GLY A O 1
ATOM 2277 N N . THR A 1 288 ? -18.001 -4.824 -21.627 1.00 31.16 288 THR A N 1
ATOM 2278 C CA . THR A 1 288 ? -19.027 -5.878 -21.524 1.00 31.16 288 THR A CA 1
ATOM 2279 C C . THR A 1 288 ? -20.359 -5.374 -22.073 1.00 31.16 288 THR A C 1
ATOM 2281 O O . THR A 1 288 ? -21.261 -5.084 -21.296 1.00 31.16 288 THR A O 1
ATOM 2284 N N . ASP A 1 289 ? -20.427 -5.236 -23.396 1.00 31.05 289 ASP A N 1
ATOM 2285 C CA . ASP A 1 289 ? -21.633 -5.294 -24.237 1.00 31.05 289 ASP A CA 1
ATOM 2286 C C . ASP A 1 289 ? -21.234 -5.942 -25.575 1.00 31.05 289 ASP A C 1
ATOM 2288 O O . ASP A 1 289 ? -20.145 -5.587 -26.093 1.00 31.05 289 ASP A O 1
#

Mean predicted aligned error: 6.68 Å

Sequence (289 aa):
MTVHSLARRSQTVLRELPYFPYLIIPPNVDVPWSELGYGNYKTTREALTALTEALLPVYHPFAPVPHIPIVMPPASSVAPERTRREEVWFFLNGICTNETVLRLNGEALASIFGRQISLLHNPTDGVVLDLLECVAGRTYEIFEPVSRSVADILETVLKIQKKKVVLIAHSQGGIIGSQAVNRLRERLPTEDREYLRHLELYTFASAATQLEAPEVYAEHFYNSRDYVSRIGVASHEHQISGRFFTLEATGHLMNAHYLYHFVSGRYEPEDGGEGSRLAGYMTAGPGTD

Organism: NCBI:txid332522

pLDDT: mean 84.82, std 14.87, range [31.05, 98.81]

Foldseek 3Di:
DDPVVLVVLLVLLVVLVVLVVLACPPVLLPFPLRLQPCVLAPDNVLNVLSVCLVVPNAFDDDDPPPDFDKDAEPPVLADDPVLQLFEAAEEEEDASADPRSQVSLRHLLCHFLNYIYTYLYDRDGSDVVVLSCVSSPNPVPVLVVSLCVVLVVLCCCLPVVVHAYEYEYAQARLQSPLSNQVVNCVPDDPVSLLSQLSYEYEYELYLAQAHDNLSHEYEYEYEPSESSCSSHVVVRVVRYHYWYWYAPGTHRRCRSGPVSCVQVQRTDTPVNDDGDPSNVSTRPDPDDD

Nearest PDB structures (foldseek):
  7jqx-assembly1_A  TM=4.323E-01  e=2.962E-01  Burkholderia cenocepacia J2315
  8p2c-assembly1_C  TM=3.225E-01  e=1.067E+00  Segatella copri

Radius of gyration: 17.93 Å; Cα contacts (8 Å, |Δi|>4): 579; chains: 1; bounding box: 44×42×48 Å

InterPro domains:
  IPR007751 Domain of unknown function DUF676, lipase-like [PF05057] (148-209)
  IPR029058 Alpha/Beta hydrolase fold [SSF53474] (86-235)

Secondary structure (DSSP, 8-state):
--HHHHHHHHHHHHHHGGGGGGGG-S--TTSTT-TT-GGGSSSHHHHHHHHHHHHS---------SS--EEPPPGGGPPPHHHHHHEEEEEE--TT--HHHHHHHHHHHHHHHT--EEEE-------HHHHHHHHHTS-TTTTHHHHHHHHHHHHIIIIIS--EEEEEEETTHHHHHHHHHHHHHHHS-GGGGGGGGGEEEEEES-----B--TTSEEEEEEETT-HHHHHTGGG-GGGB-SEEEEES-----IIIIIIHHHHTT-PEETTS-S--TTGGGSPPPTT--

Solvent-accessible surface area (backbone atoms only — not comparable to full-atom values): 15032 Å² total; per-residue (Å²): 139,56,75,70,58,39,54,52,33,41,50,42,49,63,70,42,51,87,27,52,80,26,39,62,32,76,59,40,42,86,44,79,58,8,73,64,18,61,87,65,38,96,42,73,64,56,34,50,50,46,48,42,29,73,76,50,48,61,76,51,83,76,70,88,70,94,64,77,48,72,34,69,32,51,87,90,40,57,55,61,70,68,58,62,74,46,42,48,39,36,37,26,42,24,62,42,49,52,72,68,56,48,48,42,50,38,44,48,52,6,47,46,42,12,35,59,28,35,40,48,81,45,75,46,65,17,44,71,62,58,52,50,38,37,57,32,63,76,43,72,75,75,51,50,67,61,17,47,54,50,22,55,53,51,49,44,39,34,68,75,67,65,27,33,36,40,39,38,19,26,27,52,16,19,35,39,50,27,48,10,50,36,51,41,60,72,71,41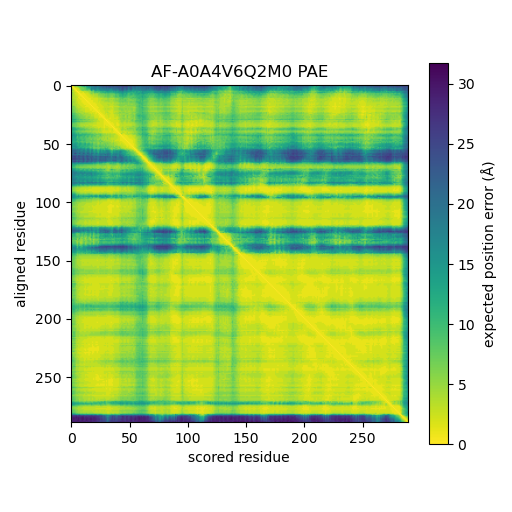,52,81,86,54,49,68,47,38,61,40,34,35,41,38,26,36,31,19,36,19,63,50,26,82,45,79,58,32,48,31,40,39,38,34,33,75,40,13,32,54,14,53,56,5,37,74,68,21,55,96,41,37,49,61,46,48,27,44,30,100,41,42,18,51,47,60,31,40,44,42,47,56,40,52,78,67,68,60,58,43,47,77,82,72,62,74,81,62,71,73,62,72,49,44,48,85,63,98,80,84,127